Protein AF-A0AAU9JJH9-F1 (afdb_monomer_lite)

Structure (mmCIF, N/CA/C/O backbone):
data_AF-A0AAU9JJH9-F1
#
_entry.id   AF-A0AAU9JJH9-F1
#
loop_
_atom_site.group_PDB
_atom_site.id
_atom_site.type_symbol
_atom_site.label_atom_id
_atom_site.label_alt_id
_atom_site.label_comp_id
_atom_site.label_asym_id
_atom_site.label_entity_id
_atom_site.label_seq_id
_atom_site.pdbx_PDB_ins_code
_atom_site.Cartn_x
_atom_site.Cartn_y
_atom_site.Cartn_z
_atom_site.occupancy
_atom_site.B_iso_or_equiv
_atom_site.auth_seq_id
_atom_site.auth_comp_id
_atom_site.auth_asym_id
_atom_site.auth_atom_id
_atom_site.pdbx_PDB_model_num
ATOM 1 N N . MET A 1 1 ? -54.534 8.824 68.978 1.00 55.56 1 MET A N 1
ATOM 2 C CA . MET A 1 1 ? -54.502 7.430 68.484 1.00 55.56 1 MET A CA 1
ATOM 3 C C . MET A 1 1 ? -54.764 7.363 66.982 1.00 55.56 1 MET A C 1
ATOM 5 O O . MET A 1 1 ? -54.018 6.654 66.325 1.00 55.56 1 MET A O 1
ATOM 9 N N . GLU A 1 2 ? -55.685 8.163 66.425 1.00 61.06 2 GLU A N 1
ATOM 10 C CA . GLU A 1 2 ? -55.921 8.263 64.964 1.00 61.06 2 GLU A CA 1
ATOM 11 C C . GLU A 1 2 ? -54.650 8.476 64.125 1.00 61.06 2 GLU A C 1
ATOM 13 O O . GLU A 1 2 ? -54.421 7.733 63.183 1.00 61.06 2 GLU A O 1
ATOM 18 N N . ASP A 1 3 ? -53.758 9.399 64.503 1.00 77.31 3 ASP A N 1
ATOM 19 C CA . ASP A 1 3 ? -52.517 9.664 63.745 1.00 77.31 3 ASP A CA 1
ATOM 20 C C . ASP A 1 3 ? -51.566 8.449 63.652 1.00 77.31 3 ASP A C 1
ATOM 22 O O . ASP A 1 3 ? -50.785 8.323 62.711 1.00 77.31 3 ASP A O 1
ATOM 26 N N . ARG A 1 4 ? -51.632 7.517 64.613 1.00 77.38 4 ARG A N 1
ATOM 27 C CA . ARG A 1 4 ? -50.781 6.319 64.621 1.00 77.38 4 ARG A CA 1
ATOM 28 C C . ARG A 1 4 ? -51.343 5.225 63.717 1.00 77.38 4 ARG A C 1
ATOM 30 O O . ARG A 1 4 ? -50.577 4.632 62.965 1.00 77.38 4 ARG A O 1
ATOM 37 N N . GLN A 1 5 ? -52.655 4.998 63.764 1.00 80.31 5 GLN A N 1
ATOM 38 C CA . GLN A 1 5 ? -53.315 3.998 62.925 1.00 80.31 5 GLN A CA 1
ATOM 39 C C . GLN A 1 5 ? -53.197 4.365 61.442 1.00 80.31 5 GLN A C 1
ATOM 41 O O . GLN A 1 5 ? -52.764 3.543 60.643 1.00 80.31 5 GLN A O 1
ATOM 46 N N . THR A 1 6 ? -53.417 5.636 61.098 1.00 84.88 6 THR A N 1
ATOM 47 C CA . THR A 1 6 ? -53.267 6.133 59.721 1.00 84.88 6 THR A CA 1
ATOM 48 C C . THR A 1 6 ? -51.854 5.910 59.169 1.00 84.88 6 THR A C 1
ATOM 50 O O . THR A 1 6 ? -51.682 5.586 57.996 1.00 84.88 6 THR A O 1
ATOM 53 N N . LYS A 1 7 ? -50.817 6.035 60.012 1.00 84.44 7 LYS A N 1
ATOM 54 C CA . LYS A 1 7 ? -49.423 5.750 59.625 1.00 84.44 7 LYS A CA 1
ATOM 55 C C . LYS A 1 7 ? -49.175 4.258 59.398 1.00 84.44 7 LYS A C 1
ATOM 57 O O . LYS A 1 7 ? -48.450 3.911 58.471 1.00 84.44 7 LYS A O 1
ATOM 62 N N . ILE A 1 8 ? -49.767 3.387 60.214 1.00 84.19 8 ILE A N 1
ATOM 63 C CA . ILE A 1 8 ? -49.661 1.926 60.065 1.00 84.19 8 ILE A CA 1
ATOM 64 C C . ILE A 1 8 ? -50.375 1.460 58.792 1.00 84.19 8 ILE A C 1
ATOM 66 O O . ILE A 1 8 ? -49.821 0.653 58.044 1.00 84.19 8 ILE A O 1
ATOM 70 N N . ASP A 1 9 ? -51.551 2.012 58.503 1.00 85.88 9 ASP A N 1
ATOM 71 C CA . ASP A 1 9 ? -52.313 1.702 57.291 1.00 85.88 9 ASP A CA 1
ATOM 72 C C . ASP A 1 9 ? -51.558 2.160 56.035 1.00 85.88 9 ASP A C 1
ATOM 74 O O . ASP A 1 9 ? -51.439 1.405 55.070 1.00 85.88 9 ASP A O 1
ATOM 78 N N . TYR A 1 10 ? -50.962 3.357 56.074 1.00 89.25 10 TYR A N 1
ATOM 79 C CA . TYR A 1 10 ? -50.104 3.856 54.998 1.00 89.25 10 TYR A CA 1
ATOM 80 C C . TYR A 1 10 ? -48.880 2.957 54.772 1.00 89.25 10 TYR A C 1
ATOM 82 O O . TYR A 1 10 ? -48.603 2.563 53.641 1.00 89.25 10 TYR A O 1
ATOM 90 N N . ILE A 1 11 ? -48.167 2.579 55.839 1.00 87.25 11 ILE A N 1
ATOM 91 C CA . ILE A 1 11 ? -47.021 1.661 55.748 1.00 87.25 11 ILE A CA 1
ATOM 92 C C . ILE A 1 11 ? -47.458 0.317 55.156 1.00 87.25 11 ILE A C 1
ATOM 94 O O . ILE A 1 11 ? -46.787 -0.209 54.274 1.00 87.25 11 ILE A O 1
ATOM 98 N N . SER A 1 12 ? -48.607 -0.210 55.575 1.00 87.00 12 SER A N 1
ATOM 99 C CA . SER A 1 12 ? -49.143 -1.477 55.069 1.00 87.00 12 SER A CA 1
ATOM 100 C C . SER A 1 12 ? -49.508 -1.401 53.583 1.00 87.00 12 SER A C 1
ATOM 102 O O . SER A 1 12 ? -49.211 -2.331 52.836 1.00 87.00 12 SER A O 1
ATOM 104 N N . GLN A 1 13 ? -50.079 -0.281 53.123 1.00 90.44 13 GLN A N 1
ATOM 105 C CA . GLN A 1 13 ? -50.343 -0.040 51.699 1.00 90.44 13 GLN A CA 1
ATOM 106 C C . GLN A 1 13 ? -49.057 0.054 50.875 1.00 90.44 13 GLN A C 1
ATOM 108 O O . GLN A 1 13 ? -48.990 -0.500 49.779 1.00 90.44 13 GLN A O 1
ATOM 113 N N . VAL A 1 14 ? -48.030 0.728 51.396 1.00 89.38 14 VAL A N 1
ATOM 114 C CA . VAL A 1 14 ? -46.729 0.839 50.723 1.00 89.38 14 VAL A CA 1
ATOM 115 C C . VAL A 1 14 ? -46.032 -0.519 50.647 1.00 89.38 14 VAL A C 1
ATOM 117 O O . VAL A 1 14 ? -45.476 -0.853 49.611 1.00 89.38 14 VAL A O 1
ATOM 120 N N . ILE A 1 15 ? -46.089 -1.330 51.704 1.00 88.69 15 ILE A N 1
ATOM 121 C CA . ILE A 1 15 ? -45.533 -2.693 51.718 1.00 88.69 15 ILE A CA 1
ATOM 122 C C . ILE A 1 15 ? -46.275 -3.593 50.719 1.00 88.69 15 ILE A C 1
ATOM 124 O O . ILE A 1 15 ? -45.645 -4.360 49.990 1.00 88.69 15 ILE A O 1
ATOM 128 N N . ALA A 1 16 ? -47.601 -3.465 50.638 1.00 87.75 16 ALA A N 1
ATOM 129 C CA . ALA A 1 16 ? -48.412 -4.210 49.682 1.00 87.75 16 ALA A CA 1
ATOM 130 C C . ALA A 1 16 ? -48.122 -3.811 48.225 1.00 87.75 16 ALA A C 1
ATOM 132 O O . ALA A 1 16 ? -48.107 -4.674 47.354 1.00 87.75 16 ALA A O 1
ATOM 133 N N . SER A 1 17 ? -47.848 -2.531 47.945 1.00 89.94 17 SER A N 1
ATOM 134 C CA . SER A 1 17 ? -47.529 -2.069 46.584 1.00 89.94 17 SER A CA 1
ATOM 135 C C . SER A 1 17 ? -46.152 -2.521 46.086 1.00 89.94 17 SER A C 1
ATOM 137 O O . SER A 1 17 ? -45.896 -2.503 44.883 1.00 89.94 17 SER A O 1
ATOM 139 N N . ILE A 1 18 ? -45.279 -2.960 46.996 1.00 86.44 18 ILE A N 1
ATOM 140 C CA . ILE A 1 18 ? -43.984 -3.577 46.692 1.00 86.44 18 ILE A CA 1
ATOM 141 C C . ILE A 1 18 ? -44.013 -5.101 46.891 1.00 86.44 18 ILE A C 1
ATOM 143 O O . ILE A 1 18 ? -42.978 -5.691 47.205 1.00 86.44 18 ILE A O 1
ATOM 147 N N . ASP A 1 19 ? -45.170 -5.746 46.727 1.00 88.44 19 ASP A N 1
ATOM 148 C CA . ASP A 1 19 ? -45.342 -7.209 46.776 1.00 88.44 19 ASP A CA 1
ATOM 149 C C . ASP A 1 19 ? -44.673 -7.885 47.992 1.00 88.44 19 ASP A C 1
ATOM 151 O O . ASP A 1 19 ? -44.185 -9.014 47.911 1.00 88.44 19 ASP A O 1
ATOM 155 N N . CYS A 1 20 ? -44.592 -7.184 49.127 1.00 88.31 20 CYS A N 1
ATOM 156 C CA . CYS A 1 20 ? -43.993 -7.714 50.347 1.00 88.31 20 CYS A CA 1
ATOM 157 C C . CYS A 1 20 ? -45.060 -8.353 51.251 1.00 88.31 20 CYS A C 1
ATOM 159 O O . CYS A 1 20 ? -46.240 -7.996 51.178 1.00 88.31 20 CYS A O 1
ATOM 161 N N . PRO A 1 21 ? -44.667 -9.292 52.135 1.00 89.88 21 PRO A N 1
ATOM 162 C CA . PRO A 1 21 ? -45.582 -9.879 53.106 1.00 89.88 21 PRO A CA 1
ATOM 163 C C . PRO A 1 21 ? -46.217 -8.786 53.977 1.00 89.88 21 PRO A C 1
ATOM 165 O O . PRO A 1 21 ? -45.521 -7.840 54.343 1.00 89.88 21 PRO A O 1
ATOM 168 N N . PRO A 1 22 ? -47.498 -8.907 54.362 1.00 88.81 22 PRO A N 1
ATOM 169 C CA . PRO A 1 22 ? -48.130 -7.924 55.231 1.00 88.81 22 PRO A CA 1
ATOM 170 C C . PRO A 1 22 ? -47.443 -7.891 56.598 1.00 88.81 22 PRO A C 1
ATOM 172 O O . PRO A 1 22 ? -47.071 -8.935 57.141 1.00 88.81 22 PRO A O 1
ATOM 175 N N . ILE A 1 23 ? -47.306 -6.688 57.157 1.00 89.94 23 ILE A N 1
ATOM 176 C CA . ILE A 1 23 ? -46.768 -6.479 58.502 1.00 89.94 23 ILE A CA 1
ATOM 177 C C . ILE A 1 23 ? -47.710 -7.089 59.554 1.00 89.94 23 ILE A C 1
ATOM 179 O O . ILE A 1 23 ? -48.930 -7.072 59.383 1.00 89.94 23 ILE A O 1
ATOM 183 N N . GLY A 1 24 ? -47.157 -7.657 60.629 1.00 86.19 24 GLY A N 1
ATOM 184 C CA . GLY A 1 24 ? -47.966 -8.175 61.735 1.00 86.19 24 GLY A CA 1
ATOM 185 C C . GLY A 1 24 ? -48.664 -7.046 62.499 1.00 86.19 24 GLY A C 1
ATOM 186 O O . GLY A 1 24 ? -48.271 -5.880 62.407 1.00 86.19 24 GLY A O 1
ATOM 187 N N . ASN A 1 25 ? -49.698 -7.375 63.278 1.00 85.94 25 ASN A N 1
ATOM 188 C CA . ASN A 1 25 ? -50.405 -6.368 64.068 1.00 85.94 25 ASN A CA 1
ATOM 189 C C . ASN A 1 25 ? -49.487 -5.806 65.172 1.00 85.94 25 ASN A C 1
ATOM 191 O O . ASN A 1 25 ? -49.235 -6.456 66.185 1.00 85.94 25 ASN A O 1
ATOM 195 N N . LEU A 1 26 ? -49.022 -4.569 64.978 1.00 79.00 26 LEU A N 1
ATOM 196 C CA . LEU A 1 26 ? -48.087 -3.877 65.870 1.00 79.00 26 LEU A CA 1
ATOM 197 C C . LEU A 1 26 ? -48.696 -3.478 67.225 1.00 79.00 26 LEU A C 1
ATOM 199 O O . LEU A 1 26 ? -47.956 -3.117 68.141 1.00 79.00 26 LEU A O 1
ATOM 203 N N . GLU A 1 27 ? -50.023 -3.523 67.364 1.00 81.44 27 GLU A N 1
ATOM 204 C CA . GLU A 1 27 ? -50.718 -3.283 68.634 1.00 81.44 27 GLU A CA 1
ATOM 205 C C . GLU A 1 27 ? -50.825 -4.558 69.484 1.00 81.44 27 GLU A C 1
ATOM 207 O O . GLU A 1 27 ? -50.922 -4.477 70.708 1.00 81.44 27 GLU A O 1
ATOM 212 N N . ASN A 1 28 ? -50.746 -5.737 68.854 1.00 81.94 28 ASN A N 1
ATOM 213 C CA . ASN A 1 28 ? -50.785 -7.034 69.522 1.00 81.94 28 ASN A CA 1
ATOM 214 C C . ASN A 1 28 ? -49.420 -7.735 69.436 1.00 81.94 28 ASN A C 1
ATOM 216 O O . ASN A 1 28 ? -49.128 -8.455 68.483 1.00 81.94 28 ASN A O 1
ATOM 220 N N . LEU A 1 29 ? -48.613 -7.585 70.488 1.00 80.12 29 LEU A N 1
ATOM 221 C CA . LEU A 1 29 ? -47.249 -8.122 70.616 1.00 80.12 29 LEU A CA 1
ATOM 222 C C . LEU A 1 29 ? -47.167 -9.653 70.795 1.00 80.12 29 LEU A C 1
ATOM 224 O O . LEU A 1 29 ? -46.191 -10.154 71.351 1.00 80.12 29 LEU A O 1
ATOM 228 N N . SER A 1 30 ? -48.162 -10.409 70.333 1.00 90.94 30 SER A N 1
ATOM 229 C CA . SER A 1 30 ? -48.056 -11.866 70.229 1.00 90.94 30 SER A CA 1
ATOM 230 C C . SER A 1 30 ? -46.829 -12.271 69.405 1.00 90.94 30 SER A C 1
ATOM 232 O O . SER A 1 30 ? -46.460 -11.577 68.452 1.00 90.94 30 SER A O 1
ATOM 234 N N . GLN A 1 31 ? -46.241 -13.417 69.741 1.00 88.50 31 GLN A N 1
ATOM 235 C CA . GLN A 1 31 ? -45.070 -13.957 69.050 1.00 88.50 31 GLN A CA 1
ATOM 236 C C . GLN A 1 31 ? -45.293 -14.081 67.529 1.00 88.50 31 GLN A C 1
ATOM 238 O O . GLN A 1 31 ? -44.418 -13.718 66.751 1.00 88.50 31 GLN A O 1
ATOM 243 N N . GLU A 1 32 ? -46.494 -14.477 67.101 1.00 90.12 32 GLU A N 1
ATOM 244 C CA . GLU A 1 32 ? -46.874 -14.595 65.686 1.00 90.12 32 GLU A CA 1
ATOM 245 C C . GLU A 1 32 ? -46.798 -13.250 64.934 1.00 90.12 32 GLU A C 1
ATOM 247 O O . GLU A 1 32 ? -46.165 -13.154 63.882 1.00 90.12 32 GLU A O 1
ATOM 252 N N . ASN A 1 33 ? -47.352 -12.171 65.503 1.00 86.88 33 ASN A N 1
ATOM 253 C CA . ASN A 1 33 ? -47.272 -10.829 64.903 1.00 86.88 33 ASN A CA 1
ATOM 254 C C . ASN A 1 33 ? -45.835 -10.287 64.856 1.00 86.88 33 ASN A C 1
ATOM 256 O O . ASN A 1 33 ? -45.476 -9.555 63.927 1.00 86.88 33 ASN A O 1
ATOM 260 N N . GLN A 1 34 ? -45.005 -10.633 65.845 1.00 85.25 34 GLN A N 1
ATOM 261 C CA . GLN A 1 34 ? -43.587 -10.271 65.850 1.00 85.25 34 GLN A CA 1
ATOM 262 C C . GLN A 1 34 ? -42.832 -11.009 64.738 1.00 85.25 34 GLN A C 1
ATOM 264 O O . GLN A 1 34 ? -42.122 -10.370 63.963 1.00 85.25 34 GLN A O 1
ATOM 269 N N . GLU A 1 35 ? -43.037 -12.319 64.597 1.00 90.12 35 GLU A N 1
ATOM 270 C CA . GLU A 1 35 ? -42.436 -13.135 63.535 1.00 90.12 35 GLU A CA 1
ATOM 271 C C . GLU A 1 35 ? -42.861 -12.660 62.138 1.00 90.12 35 GLU A C 1
ATOM 273 O O . GLU A 1 35 ? -42.023 -12.521 61.245 1.00 90.12 35 GLU A O 1
ATOM 278 N N . GLN A 1 36 ? -44.140 -12.324 61.953 1.00 89.88 36 GLN A N 1
ATOM 279 C CA . GLN A 1 36 ? -44.659 -11.800 60.691 1.00 89.88 36 GLN A CA 1
ATOM 280 C C . GLN A 1 36 ? -44.059 -10.429 60.338 1.00 89.88 36 GLN A C 1
ATOM 282 O O . GLN A 1 36 ? -43.656 -10.197 59.195 1.00 89.88 36 GLN A O 1
ATOM 287 N N . THR A 1 37 ? -43.926 -9.542 61.326 1.00 87.50 37 THR A N 1
ATOM 288 C CA . THR A 1 37 ? -43.265 -8.238 61.158 1.00 87.50 37 THR A CA 1
ATOM 289 C C . THR A 1 37 ? -41.787 -8.403 60.806 1.00 87.50 37 THR A C 1
ATOM 291 O O . THR A 1 37 ? -41.305 -7.765 59.872 1.00 87.50 37 THR A O 1
ATOM 294 N N . ILE A 1 38 ? -41.071 -9.297 61.494 1.00 88.81 38 ILE A N 1
ATOM 295 C CA . ILE A 1 38 ? -39.664 -9.601 61.204 1.00 88.81 38 ILE A CA 1
ATOM 296 C C . ILE A 1 38 ? -39.520 -10.154 59.782 1.00 88.81 38 ILE A C 1
ATOM 298 O O . ILE A 1 38 ? -38.660 -9.694 59.034 1.00 88.81 38 ILE A O 1
ATOM 302 N N . LYS A 1 39 ? -40.387 -11.085 59.370 1.00 92.12 39 LYS A N 1
ATOM 303 C CA . LYS A 1 39 ? -40.380 -11.656 58.016 1.00 92.12 39 LYS A CA 1
ATOM 304 C C . LYS A 1 39 ? -40.615 -10.593 56.941 1.00 92.12 39 LYS A C 1
ATOM 306 O O . LYS A 1 39 ? -39.897 -10.571 55.945 1.00 92.12 39 LYS A O 1
ATOM 311 N N . CYS A 1 40 ? -41.575 -9.694 57.158 1.00 90.88 40 CYS A N 1
ATOM 312 C CA . CYS A 1 40 ? -41.814 -8.553 56.276 1.00 90.88 40 CYS A CA 1
ATOM 313 C C . CYS A 1 40 ? -40.566 -7.661 56.156 1.00 90.88 40 CYS A C 1
ATOM 315 O O . CYS A 1 40 ? -40.161 -7.321 55.046 1.00 90.88 40 CYS A O 1
ATOM 317 N N . LEU A 1 41 ? -39.934 -7.304 57.279 1.00 88.62 41 LEU A N 1
ATOM 318 C CA . LEU A 1 41 ? -38.736 -6.459 57.286 1.00 88.62 41 LEU A CA 1
ATOM 319 C C . LEU A 1 41 ? -37.551 -7.130 56.578 1.00 88.62 41 LEU A C 1
ATOM 321 O O . LEU A 1 41 ? -36.845 -6.473 55.815 1.00 88.62 41 LEU A O 1
ATOM 325 N N . LEU A 1 42 ? -37.352 -8.433 56.788 1.00 91.81 42 LEU A N 1
ATOM 326 C CA . LEU A 1 42 ? -36.298 -9.199 56.120 1.00 91.81 42 LEU A CA 1
ATOM 327 C C . LEU A 1 42 ? -36.496 -9.256 54.601 1.00 91.81 42 LEU A C 1
ATOM 329 O O . LEU A 1 42 ? -35.515 -9.123 53.865 1.00 91.81 42 LEU A O 1
ATOM 333 N N . GLU A 1 43 ? -37.734 -9.398 54.119 1.00 91.69 43 GLU A N 1
ATOM 334 C CA . GLU A 1 43 ? -38.017 -9.388 52.678 1.00 91.69 43 GLU A CA 1
ATOM 335 C C . GLU A 1 43 ? -37.746 -8.007 52.065 1.00 91.69 43 GLU A C 1
ATOM 337 O O . GLU A 1 43 ? -37.090 -7.914 51.027 1.00 91.69 43 GLU A O 1
ATOM 342 N N . ILE A 1 44 ? -38.156 -6.926 52.741 1.00 88.94 44 ILE A N 1
ATOM 343 C CA . ILE A 1 44 ? -37.887 -5.547 52.302 1.00 88.94 44 ILE A CA 1
ATOM 344 C C . ILE A 1 44 ? -36.377 -5.293 52.211 1.00 88.94 44 ILE A C 1
ATOM 346 O O . ILE A 1 44 ? -35.899 -4.778 51.199 1.00 88.94 44 ILE A O 1
ATOM 350 N N . ILE A 1 45 ? -35.613 -5.686 53.236 1.00 90.19 45 ILE A N 1
ATOM 351 C CA . ILE A 1 45 ? -34.150 -5.538 53.250 1.00 90.19 45 ILE A CA 1
ATOM 352 C C . ILE A 1 45 ? -33.519 -6.343 52.108 1.00 90.19 45 ILE A C 1
ATOM 354 O O . ILE A 1 45 ? -32.703 -5.809 51.355 1.00 90.19 45 ILE A O 1
ATOM 358 N N . SER A 1 46 ? -33.927 -7.601 51.933 1.00 92.38 46 SER A N 1
ATOM 359 C CA . SER A 1 46 ? -33.398 -8.483 50.885 1.00 92.38 46 SER A CA 1
ATOM 360 C C . SER A 1 46 ? -33.729 -7.965 49.484 1.00 92.38 46 SER A C 1
ATOM 362 O O . SER A 1 46 ? -32.904 -8.032 48.571 1.00 92.38 46 SER A O 1
ATOM 364 N N . ARG A 1 47 ? -34.931 -7.415 49.287 1.00 89.19 47 ARG A N 1
ATOM 365 C CA . ARG A 1 47 ? -35.334 -6.757 48.039 1.00 89.19 47 ARG A CA 1
ATOM 366 C C . ARG A 1 47 ? -34.492 -5.510 47.777 1.00 89.19 47 ARG A C 1
ATOM 368 O O . ARG A 1 47 ? -33.952 -5.381 46.683 1.00 89.19 47 ARG A O 1
ATOM 375 N N . PHE A 1 48 ? -34.321 -4.639 48.772 1.00 89.12 48 PHE A N 1
ATOM 376 C CA . PHE A 1 48 ? -33.513 -3.425 48.635 1.00 89.12 48 PHE A CA 1
ATOM 377 C C . PHE A 1 48 ? -32.052 -3.739 48.293 1.00 89.12 48 PHE A C 1
ATOM 379 O O . PHE A 1 48 ? -31.468 -3.091 47.427 1.00 89.12 48 PHE A O 1
ATOM 386 N N . GLN A 1 49 ? -31.473 -4.765 48.921 1.00 91.56 49 GLN A N 1
ATOM 387 C CA . GLN A 1 49 ? -30.126 -5.236 48.602 1.00 91.56 49 GLN A CA 1
ATOM 388 C C . GLN A 1 49 ? -30.035 -5.753 47.161 1.00 91.56 49 GLN A C 1
ATOM 390 O O . GLN A 1 49 ? -29.149 -5.327 46.426 1.00 91.56 49 GLN A O 1
ATOM 395 N N . ARG A 1 50 ? -30.972 -6.605 46.718 1.00 92.94 50 ARG A N 1
ATOM 396 C CA . ARG A 1 50 ? -31.027 -7.075 45.319 1.00 92.94 50 ARG A CA 1
ATOM 397 C C . ARG A 1 50 ? -31.129 -5.916 44.327 1.00 92.94 50 ARG A C 1
ATOM 399 O O . ARG A 1 50 ? -30.430 -5.912 43.321 1.00 92.94 50 ARG A O 1
ATOM 406 N N . GLU A 1 51 ? -31.963 -4.923 44.620 1.00 91.81 51 GLU A N 1
ATOM 407 C CA . GLU A 1 51 ? -32.143 -3.746 43.766 1.00 91.81 51 GLU A CA 1
ATOM 408 C C . GLU A 1 51 ? -30.892 -2.853 43.731 1.00 91.81 51 GLU A C 1
ATOM 410 O O . GLU A 1 51 ? -30.529 -2.346 42.672 1.00 91.81 51 GLU A O 1
ATOM 415 N N . GLN A 1 52 ? -30.204 -2.681 44.865 1.00 92.50 52 GLN A N 1
ATOM 416 C CA . GLN A 1 52 ? -28.898 -2.012 44.937 1.00 92.50 52 GLN A CA 1
ATOM 417 C C . GLN A 1 52 ? -27.861 -2.713 44.051 1.00 92.50 52 GLN A C 1
ATOM 419 O O . GLN A 1 52 ? -27.243 -2.056 43.214 1.00 92.50 52 GLN A O 1
ATOM 424 N N . TYR A 1 53 ? -27.727 -4.039 44.168 1.00 94.94 53 TYR A N 1
ATOM 425 C CA . TYR A 1 53 ? -26.809 -4.815 43.331 1.00 94.94 53 TYR A CA 1
ATOM 426 C C . TYR A 1 53 ? -27.163 -4.716 41.842 1.00 94.94 53 TYR A C 1
ATOM 428 O O . TYR A 1 53 ? -26.287 -4.434 41.029 1.00 94.94 53 TYR A O 1
ATOM 436 N N . ALA A 1 54 ? -28.443 -4.855 41.481 1.00 93.44 54 ALA A N 1
ATOM 437 C CA . ALA A 1 54 ? -28.891 -4.736 40.094 1.00 93.44 54 ALA A CA 1
ATOM 438 C C . ALA A 1 54 ? -28.631 -3.332 39.512 1.00 93.44 54 ALA A C 1
ATOM 440 O O . ALA A 1 54 ? -28.209 -3.199 38.360 1.00 93.44 54 ALA A O 1
ATOM 441 N N . ARG A 1 55 ? -28.836 -2.270 40.307 1.00 94.06 55 ARG A N 1
ATOM 442 C CA . ARG A 1 55 ? -28.501 -0.891 39.914 1.00 94.06 55 ARG A CA 1
ATOM 443 C C . ARG A 1 55 ? -27.007 -0.715 39.687 1.00 94.06 55 ARG A C 1
ATOM 445 O O . ARG A 1 55 ? -26.619 -0.104 38.691 1.00 94.06 55 ARG A O 1
ATOM 452 N N . GLN A 1 56 ? -26.178 -1.242 40.582 1.00 94.12 56 GLN A N 1
ATOM 453 C CA . GLN A 1 56 ? -24.729 -1.164 40.445 1.00 94.12 56 GLN A CA 1
ATOM 454 C C . GLN A 1 56 ? -24.249 -1.917 39.198 1.00 94.12 56 GLN A C 1
ATOM 456 O O . GLN A 1 56 ? -23.496 -1.360 38.406 1.00 94.12 56 GLN A O 1
ATOM 461 N N . GLU A 1 57 ? -24.757 -3.127 38.961 1.00 96.06 57 GLU A N 1
ATOM 462 C CA . GLU A 1 57 ? -24.443 -3.914 37.765 1.00 96.06 57 GLU A CA 1
ATOM 463 C C . GLU A 1 57 ? -24.854 -3.187 36.476 1.00 96.06 57 GLU A C 1
ATOM 465 O O . GLU A 1 57 ? -24.069 -3.093 35.534 1.00 96.06 57 GLU A O 1
ATOM 470 N N . THR A 1 58 ? -26.060 -2.616 36.446 1.00 94.75 58 THR A N 1
ATOM 471 C CA . THR A 1 58 ? -26.550 -1.839 35.295 1.00 94.75 58 THR A CA 1
ATOM 472 C C . THR A 1 58 ? -25.690 -0.600 35.050 1.00 94.75 58 THR A C 1
ATOM 474 O O . THR A 1 58 ? -25.393 -0.270 33.905 1.00 94.75 58 THR A O 1
ATOM 477 N N . THR A 1 59 ? -25.257 0.075 36.118 1.00 94.88 59 THR A N 1
ATOM 478 C CA . THR A 1 59 ? -24.395 1.262 36.029 1.00 94.88 59 THR A CA 1
ATOM 479 C C . THR A 1 59 ? -23.022 0.909 35.468 1.00 94.88 59 THR A C 1
ATOM 481 O O . THR A 1 59 ? -22.522 1.621 34.600 1.00 94.88 59 THR A O 1
ATOM 484 N N . ASN A 1 60 ? -22.444 -0.211 35.906 1.00 94.38 60 ASN A N 1
ATOM 485 C CA . ASN A 1 60 ? -21.174 -0.706 35.380 1.00 94.38 60 ASN A CA 1
ATOM 486 C C . ASN A 1 60 ? -21.296 -1.053 33.889 1.00 94.38 60 ASN A C 1
ATOM 488 O O . ASN A 1 60 ? -20.539 -0.525 33.086 1.00 94.38 60 ASN A O 1
ATOM 492 N N . LYS A 1 61 ? -22.324 -1.818 33.492 1.00 97.19 61 LYS A N 1
ATOM 493 C CA . LYS A 1 61 ? -22.571 -2.146 32.074 1.00 97.19 61 LYS A CA 1
ATOM 494 C C . LYS A 1 61 ? -22.765 -0.905 31.206 1.00 97.19 61 LYS A C 1
ATOM 496 O O . LYS A 1 61 ? -22.275 -0.858 30.080 1.00 97.19 61 LYS A O 1
ATOM 501 N N . LEU A 1 62 ? -23.479 0.103 31.714 1.00 94.88 62 LEU A N 1
ATOM 502 C CA . LEU A 1 62 ? -23.660 1.375 31.016 1.00 94.88 62 LEU A CA 1
ATOM 503 C C . LEU A 1 62 ? -22.315 2.079 30.800 1.00 94.88 62 LEU A C 1
ATOM 505 O O . LEU A 1 62 ? -22.065 2.588 29.710 1.00 94.88 62 LEU A O 1
ATOM 509 N N . PHE A 1 63 ? -21.464 2.108 31.826 1.00 95.06 63 PHE A N 1
ATOM 510 C CA . PHE A 1 63 ? -20.134 2.704 31.746 1.00 95.06 63 PHE A CA 1
ATOM 511 C C . PHE A 1 63 ? -19.236 1.966 30.745 1.00 95.06 63 PHE A C 1
ATOM 513 O O . PHE A 1 63 ? -18.619 2.615 29.901 1.00 95.06 63 PHE A O 1
ATOM 520 N N . ASP A 1 64 ? -19.228 0.633 30.779 1.00 95.12 64 ASP A N 1
ATOM 521 C CA . ASP A 1 64 ? -18.456 -0.200 29.852 1.00 95.12 64 ASP A CA 1
ATOM 522 C C . ASP A 1 64 ? -18.904 0.040 28.405 1.00 95.12 64 ASP A C 1
ATOM 524 O O . ASP A 1 64 ? -18.096 0.411 27.556 1.00 95.12 64 ASP A O 1
ATOM 528 N N . THR A 1 65 ? -20.217 -0.004 28.153 1.00 95.31 65 THR A N 1
ATOM 529 C CA . THR A 1 65 ? -20.792 0.268 26.823 1.00 95.31 65 THR A CA 1
ATOM 530 C C . THR A 1 65 ? -20.463 1.688 26.340 1.00 95.31 65 THR A C 1
ATOM 532 O O . THR A 1 65 ? -20.201 1.912 25.159 1.00 95.31 65 THR A O 1
ATOM 535 N N . GLN A 1 66 ? -20.464 2.685 27.233 1.00 95.12 66 GLN A N 1
ATOM 536 C CA . GLN A 1 66 ? -20.076 4.056 26.882 1.00 95.12 66 GLN A CA 1
ATOM 537 C C . GLN A 1 66 ? -18.593 4.175 26.519 1.00 95.12 66 GLN A C 1
ATOM 539 O O . GLN A 1 66 ? -18.245 5.010 25.681 1.00 95.12 66 GLN A O 1
ATOM 544 N N . ASN A 1 67 ? -17.722 3.387 27.148 1.00 94.06 67 ASN A N 1
ATOM 545 C CA . ASN A 1 67 ? -16.305 3.360 26.808 1.00 94.06 67 ASN A CA 1
ATOM 546 C C . ASN A 1 67 ? -16.078 2.660 25.469 1.00 94.06 67 ASN A C 1
ATOM 548 O O . ASN A 1 67 ? -15.423 3.244 24.610 1.00 94.06 67 ASN A O 1
ATOM 552 N N . GLU A 1 68 ? -16.707 1.505 25.244 1.00 96.62 68 GLU A N 1
ATOM 553 C CA . GLU A 1 68 ? -16.675 0.803 23.955 1.00 96.62 68 GLU A CA 1
ATOM 554 C C . GLU A 1 68 ? -17.162 1.704 22.813 1.00 96.62 68 GLU A C 1
ATOM 556 O O . GLU A 1 68 ? -16.515 1.807 21.773 1.00 96.62 68 GLU A O 1
ATOM 561 N N . LEU A 1 69 ? -18.258 2.44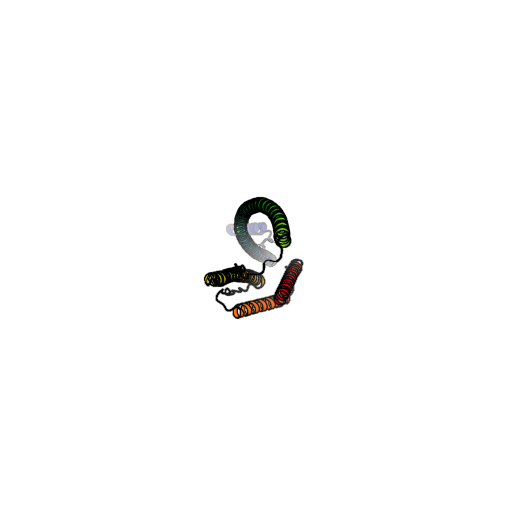6 23.020 1.00 96.50 69 LEU A N 1
ATOM 562 C CA . LEU A 1 69 ? -18.771 3.399 22.032 1.00 96.50 69 LEU A CA 1
ATOM 563 C C . LEU A 1 69 ? -17.756 4.512 21.722 1.00 96.50 69 LEU A C 1
ATOM 565 O O . LEU A 1 69 ? -17.585 4.898 20.565 1.00 96.50 69 LEU A O 1
ATOM 569 N N . LYS A 1 70 ? -17.072 5.041 22.744 1.00 95.88 70 LYS A N 1
ATOM 570 C CA . LYS A 1 70 ? -16.030 6.064 22.554 1.00 95.88 70 LYS A CA 1
ATOM 571 C C . LYS A 1 70 ? -14.825 5.510 21.805 1.00 95.88 70 LYS A C 1
ATOM 573 O O . LYS A 1 70 ? -14.272 6.214 20.965 1.00 95.88 70 LYS A O 1
ATOM 578 N N . GLU A 1 71 ? -14.404 4.289 22.111 1.00 95.88 71 GLU A N 1
ATOM 579 C CA . GLU A 1 71 ? -13.295 3.628 21.422 1.00 95.88 71 GLU A CA 1
ATOM 580 C C . GLU A 1 71 ? -13.642 3.345 19.962 1.00 95.88 71 GLU A C 1
ATOM 582 O O . GLU A 1 71 ? -12.884 3.732 19.073 1.00 95.88 71 GLU A O 1
ATOM 587 N N . ALA A 1 72 ? -14.830 2.799 19.700 1.00 95.81 72 ALA A N 1
ATOM 588 C CA . ALA A 1 72 ? -15.327 2.577 18.348 1.00 95.81 72 ALA A CA 1
ATOM 589 C C . ALA A 1 72 ? -15.416 3.886 17.546 1.00 95.81 72 ALA A C 1
ATOM 591 O O . ALA A 1 72 ? -14.998 3.928 16.392 1.00 95.81 72 ALA A O 1
ATOM 592 N N . SER A 1 73 ? -15.895 4.976 18.158 1.00 96.56 73 SER A N 1
ATOM 593 C CA . SER A 1 73 ? -15.934 6.293 17.508 1.00 96.56 73 SER A CA 1
ATOM 594 C C . SER A 1 73 ? -14.537 6.793 17.137 1.00 96.56 73 SER A C 1
ATOM 596 O O . SER A 1 73 ? -14.347 7.295 16.034 1.00 96.56 73 SER A O 1
ATOM 598 N N . ARG A 1 74 ? -13.548 6.628 18.025 1.00 96.19 74 ARG A N 1
ATOM 599 C CA . ARG A 1 74 ? -12.157 7.016 17.741 1.00 96.19 74 ARG A CA 1
ATOM 600 C C . ARG A 1 74 ? -11.552 6.192 16.610 1.00 96.19 74 ARG A C 1
ATOM 602 O O . ARG A 1 74 ? -10.813 6.741 15.798 1.00 96.19 74 ARG A O 1
ATOM 609 N N . GLU A 1 75 ? -11.856 4.897 16.545 1.00 96.81 75 GLU A N 1
ATOM 610 C CA . GLU A 1 75 ? -11.370 4.056 15.449 1.00 96.81 75 GLU A CA 1
ATOM 611 C C . GLU A 1 75 ? -12.034 4.427 14.118 1.00 96.81 75 GLU A C 1
ATOM 613 O O . GLU A 1 75 ? -11.361 4.461 13.092 1.00 96.81 75 GLU A O 1
ATOM 618 N N . ILE A 1 76 ? -13.321 4.795 14.124 1.00 97.75 76 ILE A N 1
ATOM 619 C CA . ILE A 1 76 ? -14.003 5.324 12.932 1.00 97.75 76 ILE A CA 1
ATOM 620 C C . ILE A 1 76 ? -13.314 6.595 12.425 1.00 97.75 76 ILE A C 1
ATOM 622 O O . ILE A 1 76 ? -13.054 6.696 11.223 1.00 97.75 76 ILE A O 1
ATOM 626 N N . ASP A 1 77 ? -12.988 7.537 13.311 1.00 97.12 77 ASP A N 1
ATOM 627 C CA . ASP A 1 77 ? -12.294 8.772 12.928 1.00 97.12 77 ASP A CA 1
ATOM 628 C C . ASP A 1 77 ? -10.918 8.453 12.318 1.00 97.12 77 ASP A C 1
ATOM 630 O O . ASP A 1 77 ? -10.601 8.893 11.213 1.00 97.12 77 ASP A O 1
ATOM 634 N N . ARG A 1 78 ? -10.146 7.570 12.964 1.00 97.38 78 ARG A N 1
ATOM 635 C CA . ARG A 1 78 ? -8.828 7.123 12.486 1.00 97.38 78 ARG A CA 1
ATOM 636 C C . ARG A 1 78 ? -8.888 6.453 11.112 1.00 97.38 78 ARG A C 1
ATOM 638 O O . ARG A 1 78 ? -8.043 6.714 10.250 1.00 97.38 78 ARG A O 1
ATOM 645 N N . LEU A 1 79 ? -9.868 5.577 10.897 1.00 96.88 79 LEU A N 1
ATOM 646 C CA . LEU A 1 79 ? -10.080 4.911 9.612 1.00 96.88 79 LEU A CA 1
ATOM 647 C C . LEU A 1 79 ? -10.529 5.899 8.532 1.00 96.88 79 LEU A C 1
ATOM 649 O O . LEU A 1 79 ? -10.133 5.755 7.376 1.00 96.88 79 LEU A O 1
ATOM 653 N N . THR A 1 80 ? -11.314 6.911 8.899 1.00 97.94 80 THR A N 1
ATOM 654 C CA . THR A 1 80 ? -11.764 7.963 7.979 1.00 97.94 80 THR A CA 1
ATOM 655 C C . THR A 1 80 ? -10.593 8.824 7.512 1.00 97.94 80 THR A C 1
ATOM 657 O O . THR A 1 80 ? -10.446 9.035 6.306 1.00 97.94 80 THR A O 1
ATOM 660 N N . ASP A 1 81 ? -9.719 9.236 8.430 1.00 96.75 81 ASP A N 1
ATOM 661 C CA . ASP A 1 81 ? -8.500 9.982 8.103 1.00 96.75 81 ASP A CA 1
ATOM 662 C C . ASP A 1 81 ? -7.570 9.154 7.205 1.00 96.75 81 ASP A C 1
ATOM 664 O O . ASP A 1 81 ? -7.137 9.609 6.146 1.00 96.75 81 ASP A O 1
ATOM 668 N N . THR A 1 82 ? -7.348 7.884 7.563 1.00 96.50 82 THR A N 1
ATOM 669 C CA . THR A 1 82 ? -6.515 6.965 6.768 1.00 96.50 82 THR A CA 1
ATOM 670 C C . THR A 1 82 ? -7.073 6.781 5.357 1.00 96.50 82 THR A C 1
ATOM 672 O O . THR A 1 82 ? -6.329 6.781 4.376 1.00 96.50 82 THR A O 1
ATOM 675 N N . LYS A 1 83 ? -8.397 6.637 5.230 1.00 97.25 83 LYS A N 1
ATOM 676 C CA . LYS A 1 83 ? -9.062 6.528 3.931 1.00 97.25 83 LYS A CA 1
ATOM 677 C C . LYS A 1 83 ? -8.825 7.782 3.087 1.00 97.25 83 LYS A C 1
ATOM 679 O O . LYS A 1 83 ? -8.490 7.654 1.911 1.00 97.25 83 LYS A O 1
ATOM 684 N N . TYR A 1 84 ? -8.979 8.967 3.673 1.00 98.00 84 TYR A N 1
ATOM 685 C CA . TYR A 1 84 ? -8.762 10.231 2.973 1.00 98.00 84 TYR A CA 1
ATOM 686 C C . TYR A 1 84 ? -7.314 10.377 2.480 1.00 98.00 84 TYR A C 1
ATOM 688 O O . TYR A 1 84 ? -7.077 10.774 1.335 1.00 98.00 84 TYR A O 1
ATOM 696 N N . ASP A 1 85 ? -6.336 10.002 3.304 1.00 97.25 85 ASP A N 1
ATOM 697 C CA . ASP A 1 85 ? -4.923 10.027 2.924 1.00 97.25 85 ASP A CA 1
ATOM 698 C C . ASP A 1 85 ? -4.625 9.078 1.754 1.00 97.25 85 ASP A C 1
ATOM 700 O O . ASP A 1 85 ? -3.976 9.477 0.780 1.00 97.25 85 ASP A O 1
ATOM 704 N N . LEU A 1 86 ? -5.168 7.857 1.791 1.00 96.56 86 LEU A N 1
ATOM 705 C CA . LEU A 1 86 ? -5.018 6.880 0.709 1.00 96.56 86 LEU A CA 1
ATOM 706 C C . LEU A 1 86 ? -5.695 7.337 -0.593 1.00 96.56 86 LEU A C 1
ATOM 708 O O . LEU A 1 86 ? -5.127 7.173 -1.673 1.00 96.56 86 LEU A O 1
ATOM 712 N N . GLU A 1 87 ? -6.880 7.948 -0.527 1.00 97.94 87 GLU A N 1
ATOM 713 C CA . GLU A 1 87 ? -7.567 8.502 -1.705 1.00 97.94 87 GLU A CA 1
ATOM 714 C C . GLU A 1 87 ? -6.753 9.633 -2.365 1.00 97.94 87 GLU A C 1
ATOM 716 O O . GLU A 1 87 ? -6.658 9.720 -3.600 1.00 97.94 87 GLU A O 1
ATOM 721 N N . ASN A 1 88 ? -6.092 10.463 -1.554 1.00 97.00 88 ASN A N 1
ATOM 722 C CA . ASN A 1 88 ? -5.179 11.496 -2.039 1.00 97.00 88 ASN A CA 1
ATOM 723 C C . ASN A 1 88 ? -3.917 10.906 -2.675 1.00 97.00 88 ASN A C 1
ATOM 725 O O . ASN A 1 88 ? -3.464 11.391 -3.717 1.00 97.00 88 ASN A O 1
ATOM 729 N N . GLU A 1 89 ? -3.341 9.866 -2.075 1.00 97.56 89 GLU A N 1
ATOM 730 C CA . GLU A 1 89 ? -2.176 9.176 -2.624 1.00 97.56 89 GLU A CA 1
ATOM 731 C C . GLU A 1 89 ? -2.498 8.515 -3.969 1.00 97.56 89 GLU A C 1
ATOM 733 O O . GLU A 1 89 ? -1.767 8.720 -4.943 1.00 97.56 89 GLU A O 1
ATOM 738 N N . ILE A 1 90 ? -3.643 7.833 -4.073 1.00 97.44 90 ILE A N 1
ATOM 739 C CA . ILE A 1 90 ? -4.137 7.262 -5.333 1.00 97.44 90 ILE A CA 1
ATOM 740 C C . ILE A 1 90 ? -4.244 8.348 -6.407 1.00 97.44 90 ILE A C 1
ATOM 742 O O . ILE A 1 90 ? -3.737 8.167 -7.516 1.00 97.44 90 ILE A O 1
ATOM 746 N N . SER A 1 91 ? -4.835 9.500 -6.082 1.00 97.44 91 SER A N 1
ATOM 747 C CA . SER A 1 91 ? -4.965 10.613 -7.031 1.00 97.44 91 SER A CA 1
ATOM 748 C C . SER A 1 91 ? -3.602 11.147 -7.490 1.00 97.44 91 SER A C 1
ATOM 750 O O . SER A 1 91 ? -3.391 11.413 -8.678 1.00 97.44 91 SER A O 1
ATOM 752 N N . ARG A 1 92 ? -2.630 11.272 -6.576 1.00 97.69 92 ARG A N 1
ATOM 753 C CA . ARG A 1 92 ? -1.254 11.686 -6.910 1.00 97.69 92 ARG A CA 1
ATOM 754 C C . ARG A 1 92 ? -0.567 10.677 -7.830 1.00 97.69 92 ARG A C 1
ATOM 756 O O . ARG A 1 92 ? 0.037 11.078 -8.828 1.00 97.69 92 ARG A O 1
ATOM 763 N N . LEU A 1 93 ? -0.685 9.385 -7.534 1.00 96.69 93 LEU A N 1
ATOM 764 C CA . LEU A 1 93 ? -0.095 8.314 -8.337 1.00 96.69 93 LEU A CA 1
ATOM 765 C C . LEU A 1 93 ? -0.724 8.236 -9.731 1.00 96.69 93 LEU A C 1
ATOM 767 O O . LEU A 1 93 ? 0.002 8.126 -10.718 1.00 96.69 93 LEU A O 1
ATOM 771 N N . GLN A 1 94 ? -2.045 8.380 -9.845 1.00 97.56 94 GLN A N 1
ATOM 772 C CA . GLN A 1 94 ? -2.743 8.422 -11.135 1.00 97.56 94 GLN A CA 1
ATOM 773 C C . GLN A 1 94 ? -2.278 9.597 -12.008 1.00 97.56 94 GLN A C 1
ATOM 775 O O . GLN A 1 94 ? -2.026 9.426 -13.207 1.00 97.56 94 GLN A O 1
ATOM 780 N N . ASN A 1 95 ? -2.095 10.777 -11.411 1.00 97.38 95 ASN A N 1
ATOM 781 C CA . ASN A 1 95 ? -1.565 11.947 -12.114 1.00 97.38 95 ASN A CA 1
ATOM 782 C C . ASN A 1 95 ? -0.113 11.734 -12.570 1.00 97.38 95 ASN A C 1
ATOM 784 O O . ASN A 1 95 ? 0.236 12.063 -13.709 1.00 97.38 95 ASN A O 1
ATOM 788 N N . SER A 1 96 ? 0.725 11.144 -11.713 1.00 97.31 96 SER A N 1
ATOM 789 C CA . SER A 1 96 ? 2.114 10.802 -12.043 1.00 97.31 96 SER A CA 1
ATOM 790 C C . SER A 1 96 ? 2.189 9.796 -13.196 1.00 97.31 96 SER A C 1
ATOM 792 O O . SER A 1 96 ? 2.890 10.026 -14.184 1.00 97.31 96 SER A O 1
ATOM 794 N N . LEU A 1 97 ? 1.385 8.732 -13.132 1.00 96.88 97 LEU A N 1
ATOM 795 C CA . LEU A 1 97 ? 1.293 7.708 -14.169 1.00 96.88 97 LEU A CA 1
ATOM 796 C C . LEU A 1 97 ? 0.854 8.306 -15.511 1.00 96.88 97 LEU A C 1
ATOM 798 O O . LEU A 1 97 ? 1.479 8.054 -16.540 1.00 96.88 97 LEU A O 1
ATOM 802 N N . THR A 1 98 ? -0.177 9.151 -15.502 1.00 97.94 98 THR A N 1
ATOM 803 C CA . THR A 1 98 ? -0.667 9.833 -16.710 1.00 97.94 98 THR A CA 1
ATOM 804 C C . THR A 1 98 ? 0.410 10.731 -17.320 1.00 97.94 98 THR A C 1
ATOM 806 O O . THR A 1 98 ? 0.648 10.695 -18.529 1.00 97.94 98 THR A O 1
ATOM 809 N N . THR A 1 99 ? 1.116 11.492 -16.481 1.00 97.56 99 THR A N 1
ATOM 810 C CA . THR A 1 99 ? 2.201 12.383 -16.913 1.00 97.56 99 THR A CA 1
ATOM 811 C C . THR A 1 99 ? 3.365 11.599 -17.520 1.00 97.56 99 THR A C 1
ATOM 813 O O . THR A 1 99 ? 3.864 11.959 -18.587 1.00 97.56 99 THR A O 1
ATOM 816 N N . ASN A 1 100 ? 3.787 10.509 -16.878 1.00 96.56 100 ASN A N 1
ATOM 817 C CA . ASN A 1 100 ? 4.881 9.675 -17.371 1.00 96.56 100 ASN A CA 1
ATOM 818 C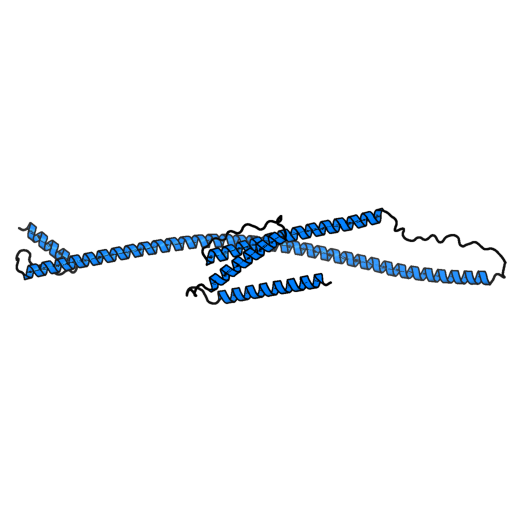 C . ASN A 1 100 ? 4.506 8.948 -18.662 1.00 96.56 100 ASN A C 1
ATOM 820 O O . ASN A 1 100 ? 5.301 8.932 -19.598 1.00 96.56 100 ASN A O 1
ATOM 824 N N . ASN A 1 101 ? 3.278 8.442 -18.777 1.00 96.69 101 ASN A N 1
ATOM 825 C CA . ASN A 1 101 ? 2.790 7.844 -20.020 1.00 96.69 101 ASN A CA 1
ATOM 826 C C . ASN A 1 101 ? 2.812 8.841 -21.186 1.00 96.69 101 ASN A C 1
ATOM 828 O O . ASN A 1 101 ? 3.199 8.482 -22.301 1.00 96.69 101 ASN A O 1
ATOM 832 N N . LEU A 1 102 ? 2.447 10.104 -20.939 1.00 97.56 102 LEU A N 1
ATOM 833 C CA . LEU A 1 102 ? 2.531 11.149 -21.957 1.00 97.56 102 LEU A CA 1
ATOM 834 C C . LEU A 1 102 ? 3.985 11.411 -22.377 1.00 97.56 102 LEU A C 1
ATOM 836 O O . LEU A 1 102 ? 4.265 11.479 -23.575 1.00 97.56 102 LEU A O 1
ATOM 840 N N . LYS A 1 103 ? 4.909 11.510 -21.411 1.00 97.25 103 LYS A N 1
ATOM 841 C CA . LYS A 1 103 ? 6.346 11.688 -21.676 1.00 97.25 103 LYS A CA 1
ATOM 842 C C . LYS A 1 103 ? 6.918 10.529 -22.493 1.00 97.25 103 LYS A C 1
ATOM 844 O O . LYS A 1 103 ? 7.536 10.775 -23.526 1.00 97.25 103 LYS A O 1
ATOM 849 N N . PHE A 1 104 ? 6.641 9.286 -22.100 1.00 96.25 104 PHE A N 1
ATOM 850 C CA . PHE A 1 104 ? 7.108 8.104 -22.825 1.00 96.25 104 PHE A CA 1
ATOM 851 C C . PHE A 1 104 ? 6.561 8.038 -24.244 1.00 96.25 104 PHE A C 1
ATOM 853 O O . PHE A 1 104 ? 7.299 7.719 -25.173 1.00 96.25 104 PHE A O 1
ATOM 860 N N . LYS A 1 105 ? 5.283 8.380 -24.446 1.00 97.62 105 LYS A N 1
ATOM 861 C CA . LYS A 1 105 ? 4.708 8.452 -25.791 1.00 97.62 105 LYS A CA 1
ATOM 862 C C . LYS A 1 105 ? 5.454 9.472 -26.655 1.00 97.62 105 LYS A C 1
ATOM 864 O O . LYS A 1 105 ? 5.829 9.146 -27.776 1.00 97.62 105 LYS A O 1
ATOM 869 N N . GLN A 1 106 ? 5.711 10.669 -26.127 1.00 97.31 106 GLN A N 1
ATOM 870 C CA . GLN A 1 106 ? 6.442 11.712 -26.853 1.00 97.31 106 GLN A CA 1
ATOM 871 C C . GLN A 1 106 ? 7.882 11.299 -27.178 1.00 97.31 106 GLN A C 1
ATOM 873 O O . GLN A 1 106 ? 8.353 11.544 -28.285 1.00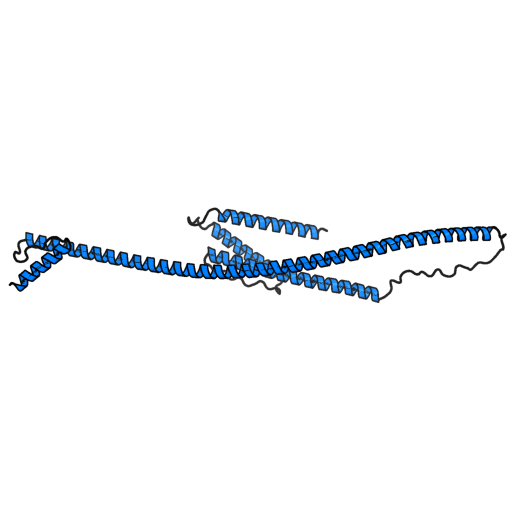 97.31 106 GLN A O 1
ATOM 878 N N . GLU A 1 107 ? 8.587 10.676 -26.236 1.00 96.69 107 GLU A N 1
ATOM 879 C CA . GLU A 1 107 ? 9.956 10.199 -26.442 1.00 96.69 107 GLU A CA 1
ATOM 880 C C . GLU A 1 107 ? 10.016 9.069 -27.473 1.00 96.69 107 GLU A C 1
ATOM 882 O O . GLU A 1 107 ? 10.815 9.118 -28.407 1.00 96.69 107 GLU A O 1
ATOM 887 N N . ARG A 1 108 ? 9.101 8.100 -27.380 1.00 97.38 108 ARG A N 1
ATOM 888 C CA . ARG A 1 108 ? 8.962 7.026 -28.366 1.00 97.38 108 ARG A CA 1
ATOM 889 C C . ARG A 1 108 ? 8.702 7.578 -29.765 1.00 97.38 108 ARG A C 1
ATOM 891 O O . ARG A 1 108 ? 9.309 7.109 -30.728 1.00 97.38 108 ARG A O 1
ATOM 898 N N . ASP A 1 109 ? 7.805 8.552 -29.889 1.00 97.25 109 ASP A N 1
ATOM 899 C CA . ASP A 1 109 ? 7.470 9.154 -31.180 1.00 97.25 109 ASP A CA 1
ATOM 900 C C . ASP A 1 109 ? 8.685 9.913 -31.760 1.00 97.25 109 ASP A C 1
ATOM 902 O O . ASP A 1 109 ? 8.976 9.775 -32.949 1.00 97.25 109 ASP A O 1
ATOM 906 N N . LYS A 1 110 ? 9.470 10.611 -30.920 1.00 97.94 110 LYS A N 1
ATOM 907 C CA . LYS A 1 110 ? 10.743 11.244 -31.322 1.00 97.94 110 LYS A CA 1
ATOM 908 C C . LYS A 1 110 ? 11.776 10.230 -31.811 1.00 97.94 110 LYS A C 1
ATOM 910 O O . LYS A 1 110 ? 12.299 10.391 -32.909 1.00 97.94 110 LYS A O 1
ATOM 915 N N . LEU A 1 111 ? 12.037 9.176 -31.037 1.00 96.56 111 LEU A N 1
ATOM 916 C CA . LEU A 1 111 ? 13.006 8.136 -31.402 1.00 96.56 111 LEU A CA 1
ATOM 917 C C . LEU A 1 111 ? 12.593 7.397 -32.677 1.00 96.56 111 LEU A C 1
ATOM 919 O O . LEU A 1 111 ? 13.430 7.042 -33.503 1.00 96.56 111 LEU A O 1
ATOM 923 N N . THR A 1 112 ? 11.289 7.187 -32.866 1.00 97.62 112 THR A N 1
ATOM 924 C CA . THR A 1 112 ? 10.761 6.586 -34.095 1.00 97.62 112 THR A CA 1
ATOM 925 C C . THR A 1 112 ? 11.029 7.488 -35.296 1.00 97.62 112 THR A C 1
ATOM 927 O O . THR A 1 112 ? 11.477 6.997 -36.331 1.00 97.62 112 THR A O 1
ATOM 930 N N . GLN A 1 113 ? 10.804 8.796 -35.158 1.00 97.38 113 GLN A N 1
ATOM 931 C CA . GLN A 1 113 ? 11.085 9.763 -36.215 1.00 97.38 113 GLN A CA 1
ATOM 932 C C . GLN A 1 113 ? 12.581 9.811 -36.559 1.00 97.38 113 GLN A C 1
ATOM 934 O O . GLN A 1 113 ? 12.942 9.686 -37.727 1.00 97.38 113 GLN A O 1
ATOM 939 N N . GLU A 1 114 ? 13.448 9.902 -35.548 1.00 96.50 114 GLU A N 1
ATOM 940 C CA . GLU A 1 114 ? 14.905 9.908 -35.723 1.00 96.50 114 GLU A CA 1
ATOM 941 C C . GLU A 1 114 ? 15.400 8.635 -36.422 1.00 96.50 114 GLU A C 1
ATOM 943 O O . GLU A 1 114 ? 16.193 8.699 -37.363 1.00 96.50 114 GLU A O 1
ATOM 948 N N . ARG A 1 115 ? 14.859 7.470 -36.044 1.00 97.56 115 ARG A N 1
ATOM 949 C CA . ARG A 1 115 ? 15.159 6.195 -36.706 1.00 97.56 115 ARG A CA 1
ATOM 950 C C . ARG A 1 115 ? 14.800 6.215 -38.192 1.00 97.56 115 ARG A C 1
ATOM 952 O O . ARG A 1 115 ? 15.574 5.719 -39.010 1.00 97.56 115 ARG A O 1
ATOM 959 N N . GLU A 1 116 ? 13.632 6.742 -38.557 1.00 97.38 116 GLU A N 1
ATOM 960 C CA . GLU A 1 116 ? 13.222 6.817 -39.965 1.00 97.38 116 GLU A CA 1
ATOM 961 C C . GLU A 1 116 ? 14.085 7.795 -40.769 1.00 97.38 116 GLU A C 1
ATOM 963 O O . GLU A 1 116 ? 14.402 7.525 -41.931 1.00 97.38 116 GLU A O 1
ATOM 968 N N . ASP A 1 117 ? 14.514 8.901 -40.164 1.00 97.56 117 ASP A N 1
ATOM 969 C CA . ASP A 1 117 ? 15.393 9.867 -40.821 1.00 97.56 117 ASP A CA 1
ATOM 970 C C . ASP A 1 117 ? 16.800 9.292 -41.040 1.00 97.56 117 ASP A C 1
ATOM 972 O O . ASP A 1 117 ? 17.306 9.335 -42.168 1.00 97.56 117 ASP A O 1
ATOM 976 N N . LEU A 1 118 ? 17.369 8.616 -40.035 1.00 96.81 118 LEU A N 1
ATOM 977 C CA . LEU A 1 118 ? 18.629 7.876 -40.167 1.00 96.81 118 LEU A CA 1
ATOM 978 C C . LEU A 1 118 ? 18.539 6.773 -41.226 1.00 96.81 118 LEU A C 1
ATOM 980 O O . LEU A 1 118 ? 19.463 6.583 -42.017 1.00 96.81 118 LEU A O 1
ATOM 984 N N . ARG A 1 119 ? 17.412 6.056 -41.299 1.00 97.69 119 ARG A N 1
ATOM 985 C CA . ARG A 1 119 ? 17.194 5.021 -42.319 1.00 97.69 119 ARG A CA 1
ATOM 986 C C . ARG A 1 119 ? 17.206 5.606 -43.733 1.00 97.69 119 ARG A C 1
ATOM 988 O O . ARG A 1 119 ? 17.801 5.012 -44.634 1.00 97.69 119 ARG A O 1
ATOM 995 N N . LYS A 1 120 ? 16.572 6.765 -43.939 1.00 97.81 120 LYS A N 1
ATOM 996 C CA . LYS A 1 120 ? 16.589 7.473 -45.231 1.00 97.81 120 LYS A CA 1
ATOM 997 C C . LYS A 1 120 ? 17.991 7.955 -45.588 1.00 97.81 120 LYS A C 1
ATOM 999 O O . LYS A 1 120 ? 18.382 7.858 -46.750 1.00 97.81 120 LYS A O 1
ATOM 1004 N N . GLU A 1 121 ? 18.737 8.487 -44.626 1.00 97.00 121 GLU A N 1
ATOM 1005 C CA . GLU A 1 121 ? 20.113 8.931 -44.847 1.00 97.00 121 GLU A CA 1
ATOM 1006 C C . GLU A 1 121 ? 21.031 7.761 -45.203 1.00 97.00 121 GLU A C 1
ATOM 1008 O O . GLU A 1 121 ? 21.744 7.824 -46.205 1.00 97.00 121 GLU A O 1
ATOM 1013 N N . ASN A 1 122 ? 20.930 6.654 -44.468 1.00 96.88 122 ASN A N 1
ATOM 1014 C CA . ASN A 1 122 ? 21.683 5.438 -44.748 1.00 96.88 122 ASN A CA 1
ATOM 1015 C C . ASN A 1 122 ? 21.388 4.913 -46.165 1.00 96.88 122 ASN A C 1
ATOM 1017 O O . ASN A 1 122 ? 22.309 4.653 -46.935 1.00 96.88 122 ASN A O 1
ATOM 1021 N N . ALA A 1 123 ? 20.117 4.884 -46.582 1.00 97.25 123 ALA A N 1
ATOM 1022 C CA . ALA A 1 123 ? 19.756 4.507 -47.950 1.00 97.25 123 ALA A CA 1
ATOM 1023 C C . ALA A 1 123 ? 20.400 5.420 -49.016 1.00 97.25 123 ALA A C 1
ATOM 1025 O O . ALA A 1 123 ? 20.868 4.932 -50.048 1.00 97.25 123 ALA A O 1
ATOM 1026 N N . LYS A 1 124 ? 20.468 6.738 -48.770 1.00 97.44 124 LYS A N 1
ATOM 1027 C CA . LYS A 1 124 ? 21.150 7.689 -49.668 1.00 97.44 124 LYS A CA 1
ATOM 1028 C C . LYS A 1 124 ? 22.655 7.436 -49.727 1.00 97.44 124 LYS A C 1
ATOM 1030 O O . LYS A 1 124 ? 23.222 7.457 -50.818 1.00 97.44 124 LYS A O 1
ATOM 1035 N N . LEU A 1 125 ? 23.297 7.211 -48.580 1.00 96.50 125 LEU A N 1
ATOM 1036 C CA . LEU A 1 125 ? 24.729 6.918 -48.507 1.00 96.50 125 LEU A CA 1
ATOM 1037 C C . LEU A 1 125 ? 25.060 5.607 -49.218 1.00 96.50 125 LEU A C 1
ATOM 1039 O O . LEU A 1 125 ? 25.957 5.590 -50.052 1.00 96.50 125 LEU A O 1
ATOM 1043 N N . ASN A 1 126 ? 24.274 4.557 -48.987 1.00 97.69 126 ASN A N 1
ATOM 1044 C CA . ASN A 1 126 ? 24.442 3.270 -49.652 1.00 97.69 126 ASN A CA 1
ATOM 1045 C C . ASN A 1 126 ? 24.296 3.390 -51.180 1.00 97.69 126 ASN A C 1
ATOM 1047 O O . ASN A 1 126 ? 25.080 2.822 -51.933 1.00 97.69 126 ASN A O 1
ATOM 1051 N N . SER A 1 127 ? 23.340 4.193 -51.664 1.00 96.88 127 SER A N 1
ATOM 1052 C CA . SER A 1 127 ? 23.211 4.471 -53.101 1.00 96.88 127 SER A CA 1
ATOM 1053 C C . SER A 1 127 ? 24.433 5.195 -53.677 1.00 96.88 127 SER A C 1
ATOM 1055 O O . SER A 1 127 ? 24.820 4.913 -54.811 1.00 96.88 127 SER A O 1
ATOM 1057 N N . ARG A 1 128 ? 25.025 6.138 -52.931 1.00 97.19 128 ARG A N 1
ATOM 1058 C CA . ARG A 1 128 ? 26.249 6.840 -53.350 1.00 97.19 128 ARG A CA 1
ATOM 1059 C C . ARG A 1 128 ? 27.460 5.916 -53.345 1.00 97.19 128 ARG A C 1
ATOM 1061 O O . ARG A 1 128 ? 28.255 5.984 -54.274 1.00 97.19 128 ARG A O 1
ATOM 1068 N N . ASP A 1 129 ? 27.575 5.047 -52.346 1.00 97.06 129 ASP A N 1
ATOM 1069 C CA . ASP A 1 129 ? 28.657 4.066 -52.265 1.00 97.06 129 ASP A CA 1
ATOM 1070 C C . ASP A 1 129 ? 28.655 3.145 -53.491 1.00 97.06 129 ASP A C 1
ATOM 1072 O O . ASP A 1 129 ? 29.657 3.038 -54.195 1.00 97.06 129 ASP A O 1
ATOM 1076 N N . VAL A 1 130 ? 27.491 2.594 -53.849 1.00 97.06 130 VAL A N 1
ATOM 1077 C CA . VAL A 1 130 ? 27.333 1.781 -55.068 1.00 97.06 130 VAL A CA 1
ATOM 1078 C C . VAL A 1 130 ? 27.724 2.568 -56.324 1.00 97.06 130 VAL A C 1
ATOM 1080 O O . VAL A 1 130 ? 28.419 2.041 -57.196 1.00 97.06 130 VAL A O 1
ATOM 1083 N N . GLN A 1 131 ? 27.322 3.839 -56.425 1.00 97.25 131 GLN A N 1
ATOM 1084 C CA . GLN A 1 131 ? 27.701 4.697 -57.548 1.00 97.25 131 GLN A CA 1
ATOM 1085 C C . GLN A 1 131 ? 29.226 4.882 -57.637 1.00 97.25 131 GLN A C 1
ATOM 1087 O O . GLN A 1 131 ? 29.793 4.711 -58.719 1.00 97.25 131 GLN A O 1
ATOM 1092 N N . PHE A 1 132 ? 29.896 5.173 -56.520 1.00 96.75 132 PHE A N 1
ATOM 1093 C CA . PHE A 1 132 ? 31.351 5.323 -56.485 1.00 96.75 132 PHE A CA 1
ATOM 1094 C C . PHE A 1 132 ? 32.077 4.014 -56.787 1.00 96.75 132 PHE A C 1
ATOM 1096 O O . PHE A 1 132 ? 33.043 4.025 -57.543 1.00 96.75 132 PHE A O 1
ATOM 1103 N N . GLN A 1 133 ? 31.588 2.873 -56.299 1.00 96.69 133 GLN A N 1
ATOM 1104 C CA . GLN A 1 133 ? 32.151 1.569 -56.652 1.00 96.69 133 GLN A CA 1
ATOM 1105 C C . GLN A 1 133 ? 32.090 1.304 -58.164 1.00 96.69 133 GLN A C 1
ATOM 1107 O O . GLN A 1 133 ? 33.045 0.784 -58.745 1.00 96.69 133 GLN A O 1
ATOM 1112 N N . HIS A 1 134 ? 30.990 1.671 -58.830 1.00 96.94 134 HIS A N 1
ATOM 1113 C CA . HIS A 1 134 ? 30.894 1.571 -60.289 1.00 96.94 134 HIS A CA 1
ATOM 1114 C C . HIS A 1 134 ? 31.869 2.511 -61.006 1.00 96.94 134 HIS A C 1
ATOM 1116 O O . HIS A 1 134 ? 32.476 2.119 -62.005 1.00 96.94 134 HIS A O 1
ATOM 1122 N N . GLU A 1 135 ? 32.027 3.736 -60.508 1.00 96.50 135 GLU A N 1
ATOM 1123 C CA . GLU A 1 135 ? 32.955 4.713 -61.073 1.00 96.50 135 GLU A CA 1
ATOM 1124 C C . GLU A 1 135 ? 34.416 4.272 -60.922 1.00 96.50 135 GLU A C 1
ATOM 1126 O O . GLU A 1 135 ? 35.161 4.316 -61.903 1.00 96.50 135 GLU A O 1
ATOM 1131 N N . ILE A 1 136 ? 34.793 3.740 -59.755 1.00 96.00 136 ILE A N 1
ATOM 1132 C CA . ILE A 1 136 ? 36.111 3.144 -59.501 1.00 96.00 136 ILE A CA 1
ATOM 1133 C C . ILE A 1 136 ? 36.376 2.014 -60.495 1.00 96.00 136 ILE A C 1
ATOM 1135 O O . ILE A 1 136 ? 37.354 2.084 -61.235 1.00 96.00 136 ILE A O 1
ATOM 1139 N N . LYS A 1 137 ? 35.469 1.035 -60.624 1.00 96.69 137 LYS A N 1
ATOM 1140 C CA . LYS A 1 137 ? 35.633 -0.077 -61.583 1.00 96.69 137 LYS A CA 1
ATOM 1141 C C . LYS A 1 137 ? 35.803 0.410 -63.025 1.00 96.69 137 LYS A C 1
ATOM 1143 O O . LYS A 1 137 ? 36.570 -0.162 -63.800 1.00 96.69 137 LYS A O 1
ATOM 1148 N N . LYS A 1 138 ? 35.089 1.473 -63.412 1.00 96.81 138 LYS A N 1
ATOM 1149 C CA . LYS A 1 138 ? 35.221 2.089 -64.741 1.00 96.81 138 LYS A CA 1
ATOM 1150 C C . LYS A 1 138 ? 36.596 2.738 -64.926 1.00 96.81 138 LYS A C 1
ATOM 1152 O O . LYS A 1 138 ? 37.189 2.584 -65.996 1.00 96.81 138 LYS A O 1
ATOM 1157 N N . GLN A 1 139 ? 37.096 3.451 -63.917 1.00 95.12 139 GLN A N 1
ATOM 1158 C CA . GLN A 1 139 ? 38.424 4.066 -63.939 1.00 95.12 139 GLN A CA 1
ATOM 1159 C C . GLN A 1 139 ? 39.540 3.014 -63.936 1.00 95.12 139 GLN A C 1
ATOM 1161 O O . GLN A 1 139 ? 40.462 3.126 -64.739 1.00 95.12 139 GLN A O 1
ATOM 1166 N N . GLU A 1 140 ? 39.425 1.955 -63.132 1.00 95.94 140 GLU A N 1
ATOM 1167 C CA . GLU A 1 140 ? 40.352 0.815 -63.121 1.00 95.94 140 GLU A CA 1
ATOM 1168 C C . GLU A 1 140 ? 40.441 0.151 -64.501 1.00 95.94 140 GLU A C 1
ATOM 1170 O O . GLU A 1 140 ? 41.534 -0.090 -65.014 1.00 95.94 140 GLU A O 1
ATOM 1175 N N . ALA A 1 141 ? 39.299 -0.073 -65.162 1.00 95.12 141 ALA A N 1
ATOM 1176 C CA . ALA A 1 141 ? 39.273 -0.624 -66.515 1.00 95.12 141 ALA A CA 1
ATOM 1177 C C . ALA A 1 141 ? 39.929 0.312 -67.549 1.00 95.12 141 ALA A C 1
ATOM 1179 O O . ALA A 1 141 ? 40.609 -0.154 -68.466 1.00 95.12 141 ALA A O 1
ATOM 1180 N N . ALA A 1 142 ? 39.738 1.630 -67.426 1.00 94.19 142 ALA A N 1
ATOM 1181 C CA . ALA A 1 142 ? 40.399 2.610 -68.287 1.00 94.19 142 ALA A CA 1
ATOM 1182 C C . ALA A 1 142 ? 41.918 2.656 -68.041 1.00 94.19 142 ALA A C 1
ATOM 1184 O O . ALA A 1 142 ? 42.693 2.689 -68.997 1.00 94.19 142 ALA A O 1
ATOM 1185 N N . TYR A 1 143 ? 42.335 2.593 -66.775 1.00 95.00 143 TYR A N 1
ATOM 1186 C CA . TYR A 1 143 ? 43.736 2.537 -66.369 1.00 95.00 143 TYR A CA 1
ATOM 1187 C C . TYR A 1 143 ? 44.433 1.290 -66.921 1.00 95.00 143 TYR A C 1
ATOM 1189 O O . TYR A 1 143 ? 45.487 1.412 -67.539 1.00 95.00 143 TYR A O 1
ATOM 1197 N N . ALA A 1 144 ? 43.815 0.111 -66.798 1.00 93.50 144 ALA A N 1
ATOM 1198 C CA . ALA A 1 144 ? 44.349 -1.133 -67.353 1.00 93.50 144 ALA A CA 1
ATOM 1199 C C . ALA A 1 144 ? 44.569 -1.040 -68.876 1.00 93.50 144 ALA A C 1
ATOM 1201 O O . ALA A 1 144 ? 45.623 -1.421 -69.379 1.00 93.50 144 ALA A O 1
ATOM 1202 N N . ARG A 1 145 ? 43.621 -0.443 -69.616 1.00 93.88 145 ARG A N 1
ATOM 1203 C CA . ARG A 1 145 ? 43.770 -0.215 -71.067 1.00 93.88 145 ARG A CA 1
ATOM 1204 C C . ARG A 1 145 ? 44.931 0.719 -71.400 1.00 93.88 145 ARG A C 1
ATOM 1206 O O . ARG A 1 145 ? 45.670 0.447 -72.342 1.00 93.88 145 ARG A O 1
ATOM 1213 N N . LEU A 1 146 ? 45.087 1.817 -70.658 1.00 92.19 146 LEU A N 1
ATOM 1214 C CA . LEU A 1 146 ? 46.213 2.739 -70.837 1.00 92.19 146 LEU A CA 1
ATOM 1215 C C . LEU A 1 146 ? 47.545 2.057 -70.511 1.00 92.19 146 LEU A C 1
ATOM 1217 O O . LEU A 1 146 ? 48.521 2.247 -71.232 1.00 92.19 146 LEU A O 1
ATOM 1221 N N . GLN A 1 147 ? 47.578 1.225 -69.470 1.00 91.88 147 GLN A N 1
ATOM 1222 C CA . GLN A 1 147 ? 48.754 0.444 -69.107 1.00 91.88 147 GLN A CA 1
ATOM 1223 C C . GLN A 1 147 ? 49.140 -0.540 -70.223 1.00 91.88 147 GLN A C 1
ATOM 1225 O O . GLN A 1 147 ? 50.317 -0.629 -70.572 1.00 91.88 147 GLN A O 1
ATOM 1230 N N . ASP A 1 148 ? 48.170 -1.225 -70.832 1.00 89.56 148 ASP A N 1
ATOM 1231 C CA . ASP A 1 148 ? 48.403 -2.110 -71.980 1.00 89.56 148 ASP A CA 1
ATOM 1232 C C . ASP A 1 148 ? 48.885 -1.347 -73.220 1.00 89.56 148 ASP A C 1
ATOM 1234 O O . ASP A 1 148 ? 49.805 -1.794 -73.909 1.00 89.56 148 ASP A O 1
ATOM 1238 N N . GLN A 1 149 ? 48.299 -0.180 -73.508 1.00 89.94 149 GLN A N 1
ATOM 1239 C CA . GLN A 1 149 ? 48.749 0.692 -74.598 1.00 89.94 149 GLN A CA 1
ATOM 1240 C C . GLN A 1 149 ? 50.186 1.169 -74.381 1.00 89.94 149 GLN A C 1
ATOM 1242 O O . GLN A 1 149 ? 50.987 1.132 -75.313 1.00 89.94 149 GLN A O 1
ATOM 1247 N N . LEU A 1 150 ? 50.531 1.566 -73.154 1.00 86.56 150 LEU A N 1
ATOM 1248 C CA . LEU A 1 150 ? 51.883 1.974 -72.794 1.00 86.56 150 LEU A CA 1
ATOM 1249 C C . LEU A 1 150 ? 52.872 0.814 -72.954 1.00 86.56 150 LEU A C 1
ATOM 1251 O O . LEU A 1 150 ? 53.933 1.000 -73.541 1.00 86.56 150 LEU A O 1
ATOM 1255 N N . ARG A 1 151 ? 52.518 -0.395 -72.495 1.00 85.69 151 ARG A N 1
ATOM 1256 C CA . ARG A 1 151 ? 53.348 -1.598 -72.678 1.00 85.69 151 ARG A CA 1
ATOM 1257 C C . ARG A 1 151 ? 53.598 -1.900 -74.156 1.00 85.69 151 ARG A C 1
ATOM 1259 O O . ARG A 1 151 ? 54.739 -2.172 -74.517 1.00 85.69 151 ARG A O 1
ATOM 1266 N N . LYS A 1 152 ? 52.571 -1.809 -75.009 1.00 84.25 152 LYS A N 1
ATOM 1267 C CA . LYS A 1 152 ? 52.717 -1.964 -76.468 1.00 84.25 152 LYS A CA 1
ATOM 1268 C C . LYS A 1 152 ? 53.620 -0.886 -77.065 1.00 84.25 152 LYS A C 1
ATOM 1270 O O . LYS A 1 152 ? 54.576 -1.216 -77.750 1.00 84.25 152 LYS A O 1
ATOM 1275 N N . ALA A 1 153 ? 53.395 0.382 -76.721 1.00 77.94 153 ALA A N 1
ATOM 1276 C CA . ALA A 1 153 ? 54.209 1.497 -77.206 1.00 77.94 153 ALA A CA 1
ATOM 1277 C C . ALA A 1 153 ? 55.687 1.413 -76.772 1.00 77.94 153 ALA A C 1
ATOM 1279 O O . ALA A 1 153 ? 56.565 1.873 -77.499 1.00 77.94 153 ALA A O 1
ATOM 1280 N N . ILE A 1 154 ? 55.966 0.837 -75.597 1.00 77.19 154 ILE A N 1
ATOM 1281 C CA . ILE A 1 154 ? 57.329 0.542 -75.132 1.00 77.19 154 ILE A CA 1
ATOM 1282 C C . ILE A 1 154 ? 57.917 -0.657 -75.891 1.00 77.19 154 ILE A C 1
ATOM 1284 O O . ILE A 1 154 ? 59.081 -0.607 -76.267 1.00 77.19 154 ILE A O 1
ATOM 1288 N N . SER A 1 155 ? 57.129 -1.708 -76.142 1.00 69.44 155 SER A N 1
ATOM 1289 C CA . SER A 1 155 ? 57.573 -2.912 -76.863 1.00 69.44 155 SER A CA 1
ATOM 1290 C C . SER A 1 155 ? 57.813 -2.684 -78.361 1.00 69.44 155 SER A C 1
ATOM 1292 O O . SER A 1 155 ? 58.645 -3.376 -78.940 1.00 69.44 155 SER A O 1
ATOM 1294 N N . ASP A 1 156 ? 57.106 -1.736 -78.982 1.00 62.47 156 ASP A N 1
ATOM 1295 C CA . ASP A 1 156 ? 57.252 -1.376 -80.402 1.00 62.47 156 ASP A CA 1
ATOM 1296 C C . ASP A 1 156 ? 58.443 -0.424 -80.657 1.00 62.47 156 ASP A C 1
ATOM 1298 O O . ASP A 1 156 ? 58.740 -0.080 -81.803 1.00 62.47 156 ASP A O 1
ATOM 1302 N N . ARG A 1 157 ? 59.156 0.005 -79.605 1.00 56.59 157 ARG A N 1
ATOM 1303 C CA . ARG A 1 157 ? 60.448 0.693 -79.717 1.00 56.59 157 ARG A CA 1
ATOM 1304 C C . ARG A 1 157 ? 61.573 -0.320 -79.487 1.00 56.59 157 ARG A C 1
ATOM 1306 O O . ARG A 1 157 ? 61.686 -0.888 -78.407 1.00 56.59 157 ARG A O 1
ATOM 1313 N N . GLU A 1 158 ? 62.427 -0.519 -80.492 1.00 45.56 158 GLU A N 1
ATOM 1314 C CA . GLU A 1 158 ? 63.711 -1.224 -80.343 1.00 45.56 158 GLU A CA 1
ATOM 1315 C C . GLU A 1 158 ? 64.531 -0.684 -79.148 1.00 45.56 158 GLU A C 1
ATOM 1317 O O . GLU A 1 158 ? 64.344 0.470 -78.745 1.00 45.56 158 GLU A O 1
ATOM 1322 N N . PRO A 1 159 ? 65.446 -1.487 -78.562 1.00 45.94 159 PRO A N 1
ATOM 1323 C CA . PRO A 1 159 ? 66.037 -1.201 -77.262 1.00 45.94 159 PRO A CA 1
ATOM 1324 C C . PRO A 1 159 ? 67.019 -0.030 -77.352 1.00 45.94 159 PRO A C 1
ATOM 1326 O O . PRO A 1 159 ? 68.221 -0.197 -77.566 1.00 45.94 159 PRO A O 1
ATOM 1329 N N . VAL A 1 160 ? 66.514 1.180 -77.132 1.00 44.62 160 VAL A N 1
ATOM 1330 C CA . VAL A 1 160 ? 67.354 2.332 -76.824 1.00 44.62 160 VAL A CA 1
ATOM 1331 C C . VAL A 1 160 ? 67.860 2.156 -75.395 1.00 44.62 160 VAL A C 1
ATOM 1333 O O . VAL A 1 160 ? 67.114 2.239 -74.421 1.00 44.62 160 VAL A O 1
ATOM 1336 N N . LYS A 1 161 ? 69.156 1.856 -75.293 1.00 43.19 161 LYS A N 1
ATOM 1337 C CA . LYS A 1 161 ? 69.941 1.916 -74.058 1.00 43.19 161 LYS A CA 1
ATOM 1338 C C . LYS A 1 161 ? 69.799 3.288 -73.389 1.00 43.19 161 LYS A C 1
ATOM 1340 O O . LYS A 1 161 ? 69.998 4.306 -74.044 1.00 43.19 161 LYS A O 1
ATOM 1345 N N . ASN A 1 162 ? 69.662 3.233 -72.062 1.00 41.41 162 ASN A N 1
ATOM 1346 C CA . ASN A 1 162 ? 69.758 4.312 -71.070 1.00 41.41 162 ASN A CA 1
ATOM 1347 C C . ASN A 1 162 ? 68.571 5.294 -71.050 1.00 41.41 162 ASN A C 1
ATOM 1349 O O . ASN A 1 162 ? 68.040 5.668 -72.081 1.00 41.41 162 ASN A O 1
ATOM 1353 N N . SER A 1 163 ? 68.089 5.747 -69.896 1.00 36.94 163 SER A N 1
ATOM 1354 C CA . SER A 1 163 ? 68.738 5.878 -68.588 1.00 36.94 163 SER A CA 1
ATOM 1355 C C . SER A 1 163 ? 67.703 5.774 -67.468 1.00 36.94 163 SER A C 1
ATOM 1357 O O . SER A 1 163 ? 66.561 6.206 -67.600 1.00 36.94 163 SER A O 1
ATOM 1359 N N . ILE A 1 164 ? 68.161 5.180 -66.372 1.00 49.06 164 ILE A N 1
ATOM 1360 C CA . ILE A 1 164 ? 67.580 5.180 -65.031 1.00 49.06 164 ILE A CA 1
ATOM 1361 C C . ILE A 1 164 ? 67.127 6.600 -64.644 1.00 49.06 164 ILE A C 1
ATOM 1363 O O . ILE A 1 164 ? 67.786 7.565 -65.019 1.00 49.06 164 ILE A O 1
ATOM 1367 N N . GLU A 1 165 ? 66.038 6.653 -63.865 1.00 45.06 165 GLU A N 1
ATOM 1368 C CA . GLU A 1 165 ? 65.558 7.749 -62.995 1.00 45.06 165 GLU A CA 1
ATOM 1369 C C . GLU A 1 165 ? 64.184 8.327 -63.354 1.00 45.06 165 GLU A C 1
ATOM 1371 O O . GLU A 1 165 ? 64.044 9.500 -63.672 1.00 45.06 165 GLU A O 1
ATOM 1376 N N . VAL A 1 166 ? 63.127 7.523 -63.183 1.00 43.09 166 VAL A N 1
ATOM 1377 C CA . VAL A 1 166 ? 61.810 8.055 -62.779 1.00 43.09 166 VAL A CA 1
ATOM 1378 C C . VAL A 1 166 ? 61.173 7.103 -61.763 1.00 43.09 166 VAL A C 1
ATOM 1380 O O . VAL A 1 166 ? 60.161 6.457 -62.011 1.00 43.09 166 VAL A O 1
ATOM 1383 N N . VAL A 1 167 ? 61.807 6.984 -60.599 1.00 42.66 167 VAL A N 1
ATOM 1384 C CA . VAL A 1 167 ? 61.134 6.553 -59.367 1.00 42.66 167 VAL A CA 1
ATOM 1385 C C . VAL A 1 167 ? 61.521 7.568 -58.300 1.00 42.66 167 VAL A C 1
ATOM 1387 O O . VAL A 1 167 ? 62.384 7.326 -57.465 1.00 42.66 167 VAL A O 1
ATOM 1390 N N . GLN A 1 168 ? 60.928 8.757 -58.385 1.00 40.16 168 GLN A N 1
ATOM 1391 C CA . GLN A 1 168 ? 60.927 9.710 -57.283 1.00 40.16 168 GLN A CA 1
ATOM 1392 C C . GLN A 1 168 ? 59.565 9.644 -56.591 1.00 40.16 168 GLN A C 1
ATOM 1394 O O . GLN A 1 168 ? 58.539 10.000 -57.160 1.00 40.16 168 GLN A O 1
ATOM 1399 N N . ASN A 1 169 ? 59.622 9.159 -55.352 1.00 40.78 169 ASN A N 1
ATOM 1400 C CA . ASN A 1 169 ? 58.733 9.456 -54.236 1.00 40.78 169 ASN A CA 1
ATOM 1401 C C . ASN A 1 169 ? 57.230 9.238 -54.455 1.00 40.78 169 ASN A C 1
ATOM 1403 O O . ASN A 1 169 ? 56.450 10.182 -54.572 1.00 40.78 169 ASN A O 1
ATOM 1407 N N . ILE A 1 170 ? 56.795 7.986 -54.297 1.00 38.75 170 ILE A N 1
ATOM 1408 C CA . ILE A 1 170 ? 55.498 7.746 -53.656 1.00 38.75 170 ILE A CA 1
ATOM 1409 C C . ILE A 1 170 ? 55.706 8.080 -52.179 1.00 38.75 170 ILE A C 1
ATOM 1411 O O . ILE A 1 170 ? 56.161 7.252 -51.391 1.00 38.75 170 ILE A O 1
ATOM 1415 N N . HIS A 1 171 ? 55.451 9.338 -51.823 1.00 38.62 171 HIS A N 1
ATOM 1416 C CA . HIS A 1 171 ? 55.314 9.718 -50.430 1.00 38.62 171 HIS A CA 1
ATOM 1417 C C . HIS A 1 171 ? 54.199 8.875 -49.817 1.00 38.62 171 HIS A C 1
ATOM 1419 O O . HIS A 1 171 ? 53.065 8.835 -50.295 1.00 38.62 171 HIS A O 1
ATOM 1425 N N . THR A 1 172 ? 54.573 8.177 -48.755 1.00 44.75 172 THR A N 1
ATOM 1426 C CA . THR A 1 172 ? 53.705 7.571 -47.761 1.00 44.75 172 THR A CA 1
ATOM 1427 C C . THR A 1 172 ? 52.722 8.617 -47.234 1.00 44.75 172 THR A C 1
ATOM 1429 O O . THR A 1 172 ? 52.973 9.251 -46.214 1.00 44.75 172 THR A O 1
ATOM 1432 N N . ASN A 1 173 ? 51.574 8.771 -47.892 1.00 39.69 173 ASN A N 1
ATOM 1433 C CA . ASN A 1 173 ? 50.363 9.296 -47.262 1.00 39.69 173 ASN A CA 1
ATOM 1434 C C . ASN A 1 173 ? 49.768 8.189 -46.379 1.00 39.69 173 ASN A C 1
ATOM 1436 O O . ASN A 1 173 ? 48.666 7.697 -46.606 1.00 39.69 173 ASN A O 1
ATOM 1440 N N . GLY A 1 174 ? 50.553 7.754 -45.395 1.00 39.91 174 GLY A N 1
ATOM 1441 C CA . GLY A 1 174 ? 50.025 7.104 -44.211 1.00 39.91 174 GLY A CA 1
ATOM 1442 C C . GLY A 1 174 ? 49.474 8.195 -43.306 1.00 39.91 174 GLY A C 1
ATOM 1443 O O . GLY A 1 174 ? 50.103 9.239 -43.137 1.00 39.91 174 GLY A O 1
ATOM 1444 N N . ILE A 1 175 ? 48.279 7.973 -42.767 1.00 44.62 175 ILE A N 1
ATOM 1445 C CA . ILE A 1 175 ? 47.675 8.824 -41.744 1.00 44.62 175 ILE A CA 1
ATOM 1446 C C . ILE A 1 175 ? 48.697 8.990 -40.617 1.00 44.62 175 ILE A C 1
ATOM 1448 O O . ILE A 1 175 ? 49.094 8.022 -39.972 1.00 44.62 175 ILE A O 1
ATOM 1452 N N . ASN A 1 176 ? 49.151 10.225 -40.431 1.00 42.81 176 ASN A N 1
ATOM 1453 C CA . ASN A 1 176 ? 50.128 10.579 -39.420 1.00 42.81 176 ASN A CA 1
ATOM 1454 C C . ASN A 1 176 ? 49.442 10.482 -38.045 1.00 42.81 176 ASN A C 1
ATOM 1456 O O . ASN A 1 176 ? 48.694 11.378 -37.654 1.00 42.81 176 ASN A O 1
ATOM 1460 N N . LEU A 1 177 ? 49.650 9.363 -37.345 1.00 48.69 177 LEU A N 1
ATOM 1461 C CA . LEU A 1 177 ? 49.131 9.096 -35.995 1.00 48.69 177 LEU A CA 1
ATOM 1462 C C . LEU A 1 177 ? 49.899 9.855 -34.895 1.00 48.69 177 LEU A C 1
ATOM 1464 O O . LEU A 1 177 ? 49.513 9.805 -33.736 1.00 48.69 177 LEU A O 1
ATOM 1468 N N . GLU A 1 178 ? 50.933 10.624 -35.238 1.00 47.72 178 GLU A N 1
ATOM 1469 C CA . GLU A 1 178 ? 51.767 11.370 -34.282 1.00 47.72 178 GLU A CA 1
ATOM 1470 C C . GLU A 1 178 ? 51.244 12.782 -33.961 1.00 47.72 178 GLU A C 1
ATOM 1472 O O . GLU A 1 178 ? 52.015 13.716 -33.729 1.00 47.72 178 GLU A O 1
ATOM 1477 N N . SER A 1 179 ? 49.925 12.995 -33.939 1.00 53.75 179 SER A N 1
ATOM 1478 C CA . SER A 1 179 ? 49.404 14.256 -33.407 1.00 53.75 179 SER A CA 1
ATOM 1479 C C . SER A 1 179 ? 49.162 14.102 -31.905 1.00 53.75 179 SER A C 1
ATOM 1481 O O . SER A 1 179 ? 48.210 13.455 -31.480 1.00 53.75 179 SER A O 1
ATOM 1483 N N . ALA A 1 180 ? 49.979 14.766 -31.084 1.00 54.81 180 ALA A N 1
ATOM 1484 C CA . ALA A 1 180 ? 49.813 14.871 -29.625 1.00 54.81 180 ALA A CA 1
ATOM 1485 C C . ALA A 1 180 ? 48.434 15.429 -29.177 1.00 54.81 180 ALA A C 1
ATOM 1487 O O . ALA A 1 180 ? 48.146 15.527 -27.985 1.00 54.81 180 ALA A O 1
ATOM 1488 N N . LYS A 1 181 ? 47.575 15.824 -30.128 1.00 58.50 181 LYS A N 1
ATOM 1489 C CA . LYS A 1 181 ? 46.168 16.170 -29.908 1.00 58.50 181 LYS A CA 1
ATOM 1490 C C . LYS A 1 181 ? 45.255 14.943 -29.845 1.00 58.50 181 LYS A C 1
ATOM 1492 O O . LYS A 1 181 ? 44.350 14.953 -29.020 1.00 58.50 181 LYS A O 1
ATOM 1497 N N . GLY A 1 182 ? 45.512 13.903 -30.640 1.00 59.56 182 GLY A N 1
ATOM 1498 C CA . GLY A 1 182 ? 44.704 12.678 -30.663 1.00 59.56 182 GLY A CA 1
ATOM 1499 C C . GLY A 1 182 ? 44.771 11.915 -29.342 1.00 59.56 182 GLY A C 1
ATOM 1500 O O . GLY A 1 182 ? 43.736 11.603 -28.762 1.00 59.56 182 GLY A O 1
ATOM 1501 N N . ASP A 1 183 ? 45.976 11.735 -28.795 1.00 61.34 183 ASP A N 1
ATOM 1502 C CA . ASP A 1 183 ? 46.165 11.094 -27.485 1.00 61.34 183 ASP A CA 1
ATOM 1503 C C . ASP A 1 183 ? 45.539 11.907 -26.347 1.00 61.34 183 ASP A C 1
ATOM 1505 O O . ASP A 1 183 ? 44.980 11.354 -25.400 1.00 61.34 183 ASP A O 1
ATOM 1509 N N . ARG A 1 184 ? 45.576 13.241 -26.447 1.00 65.56 184 ARG A N 1
ATOM 1510 C CA . ARG A 1 184 ? 44.977 14.129 -25.445 1.00 65.56 184 ARG A CA 1
ATOM 1511 C C . ARG A 1 184 ? 43.451 14.097 -25.488 1.00 65.56 184 ARG A C 1
ATOM 1513 O O . ARG A 1 184 ? 42.820 14.117 -24.434 1.00 65.56 184 ARG A O 1
ATOM 1520 N N . GLU A 1 185 ? 42.862 14.034 -26.679 1.00 65.69 185 GLU A N 1
ATOM 1521 C CA . GLU A 1 185 ? 41.418 13.858 -26.856 1.00 65.69 185 GLU A CA 1
ATOM 1522 C C . GLU A 1 185 ? 40.970 12.465 -26.402 1.00 65.69 185 GLU A C 1
ATOM 1524 O O . GLU A 1 185 ? 39.976 12.350 -25.688 1.00 65.69 185 GLU A O 1
ATOM 1529 N N . PHE A 1 186 ? 41.736 11.420 -26.717 1.00 68.56 186 PHE A N 1
ATOM 1530 C CA . PHE A 1 186 ? 41.473 10.057 -26.259 1.00 68.56 186 PHE A CA 1
ATOM 1531 C C . PHE A 1 186 ? 41.497 9.944 -24.728 1.00 68.56 186 PHE A C 1
ATOM 1533 O O . PHE A 1 186 ? 40.536 9.455 -24.131 1.00 68.56 186 PHE A O 1
ATOM 1540 N N . LEU A 1 187 ? 42.534 10.479 -24.072 1.00 73.56 187 LEU A N 1
ATOM 1541 C CA . LEU A 1 187 ? 42.615 10.526 -22.608 1.00 73.56 187 LEU A CA 1
ATOM 1542 C C . LEU A 1 187 ? 41.476 11.348 -21.992 1.00 73.56 187 LEU A C 1
ATOM 1544 O O . LEU A 1 187 ? 40.905 10.940 -20.983 1.00 73.56 187 LEU A O 1
ATOM 1548 N N . TYR A 1 188 ? 41.094 12.464 -22.618 1.00 77.88 188 TYR A N 1
ATOM 1549 C CA . TYR A 1 188 ? 39.951 13.266 -22.184 1.00 77.88 188 TYR A CA 1
ATOM 1550 C C . TYR A 1 188 ? 38.630 12.484 -22.259 1.00 77.88 188 TYR A C 1
ATOM 1552 O O . TYR A 1 188 ? 37.821 12.556 -21.333 1.00 77.88 188 TYR A O 1
ATOM 1560 N N . PHE A 1 189 ? 38.402 11.709 -23.324 1.00 73.94 189 PHE A N 1
ATOM 1561 C CA . PHE A 1 189 ? 37.201 10.880 -23.448 1.00 73.94 189 PHE A CA 1
ATOM 1562 C C . PHE A 1 189 ? 37.177 9.725 -22.447 1.00 73.94 189 PHE A C 1
ATOM 1564 O O . PHE A 1 189 ? 36.116 9.460 -21.883 1.00 73.94 189 PHE A O 1
ATOM 1571 N N . ILE A 1 190 ? 38.321 9.090 -22.173 1.00 73.38 190 ILE A N 1
ATOM 1572 C CA . ILE A 1 190 ? 38.428 8.064 -21.126 1.00 73.38 190 ILE A CA 1
ATOM 1573 C C . ILE A 1 190 ? 38.119 8.669 -19.760 1.00 73.38 190 ILE A C 1
ATOM 1575 O O . ILE A 1 190 ? 37.265 8.149 -19.044 1.00 73.38 190 ILE A O 1
ATOM 1579 N N . GLN A 1 191 ? 38.757 9.788 -19.414 1.00 75.44 191 GLN A N 1
ATOM 1580 C CA . GLN A 1 191 ? 38.553 10.441 -18.125 1.00 75.44 191 GLN A CA 1
ATOM 1581 C C . GLN A 1 191 ? 37.093 10.873 -17.951 1.00 75.44 191 GLN A C 1
ATOM 1583 O O . GLN A 1 191 ? 36.472 10.570 -16.937 1.00 75.44 191 GLN A O 1
ATOM 1588 N N . ARG A 1 192 ? 36.500 11.492 -18.975 1.00 78.00 192 ARG A N 1
ATOM 1589 C CA . ARG A 1 192 ? 35.099 11.922 -18.937 1.00 78.00 192 ARG A CA 1
ATOM 1590 C C . ARG A 1 192 ? 34.122 10.744 -18.921 1.00 78.00 192 ARG A C 1
ATOM 1592 O O . ARG A 1 192 ? 33.044 10.859 -18.343 1.00 78.00 192 ARG A O 1
ATOM 1599 N N . GLY A 1 193 ? 34.464 9.632 -19.569 1.00 76.69 193 GLY A N 1
ATOM 1600 C CA . GLY A 1 193 ? 33.706 8.383 -19.500 1.00 76.69 193 GLY A CA 1
ATOM 1601 C C . GLY A 1 193 ? 33.736 7.785 -18.095 1.00 76.69 193 GLY A C 1
ATOM 1602 O O . GLY A 1 193 ? 32.689 7.429 -17.561 1.00 76.69 193 GLY A O 1
ATOM 1603 N N . TYR A 1 194 ? 34.913 7.768 -17.468 1.00 72.06 194 TYR A N 1
ATOM 1604 C CA . TYR A 1 194 ? 35.106 7.306 -16.097 1.00 72.06 194 TYR A CA 1
ATOM 1605 C C . TYR A 1 194 ? 34.371 8.190 -15.081 1.00 72.06 194 TYR A C 1
ATOM 1607 O O . TYR A 1 194 ? 33.660 7.673 -14.228 1.00 72.06 194 TYR A O 1
ATOM 1615 N N . GLU A 1 195 ? 34.454 9.516 -15.217 1.00 73.00 195 GLU A N 1
ATOM 1616 C CA . GLU A 1 195 ? 33.727 10.476 -14.374 1.00 73.00 195 GLU A CA 1
ATOM 1617 C C . GLU A 1 195 ? 32.207 10.293 -14.480 1.00 73.00 195 GLU A C 1
ATOM 1619 O O . GLU A 1 195 ? 31.523 10.250 -13.462 1.00 73.00 195 GLU A O 1
ATOM 1624 N N . ARG A 1 196 ? 31.666 10.115 -15.696 1.00 75.81 196 ARG A N 1
ATOM 1625 C CA . ARG A 1 196 ? 30.233 9.816 -15.879 1.00 75.81 196 ARG A CA 1
ATOM 1626 C C . ARG A 1 196 ? 29.845 8.471 -15.279 1.00 75.81 196 ARG A C 1
ATOM 1628 O O . ARG A 1 196 ? 28.789 8.374 -14.664 1.00 75.81 196 ARG A O 1
ATOM 1635 N N . SER A 1 197 ? 30.679 7.448 -15.461 1.00 70.50 197 SER A N 1
ATOM 1636 C CA . SER A 1 197 ? 30.436 6.124 -14.887 1.00 70.50 197 SER A CA 1
ATOM 1637 C C . SER A 1 197 ? 30.436 6.173 -13.360 1.00 70.50 197 SER A C 1
ATOM 1639 O O . SER A 1 197 ? 29.593 5.538 -12.736 1.00 70.50 197 SER A O 1
ATOM 1641 N N . MET A 1 198 ? 31.344 6.945 -12.759 1.00 68.75 198 MET A N 1
ATOM 1642 C CA . MET A 1 198 ? 31.422 7.136 -11.311 1.00 68.75 198 MET A CA 1
ATOM 1643 C C . MET A 1 198 ? 30.243 7.940 -10.764 1.00 68.75 198 MET A C 1
ATOM 1645 O O . MET A 1 198 ? 29.663 7.546 -9.759 1.00 68.75 198 MET A O 1
ATOM 1649 N N . ASP A 1 199 ? 29.829 9.010 -11.446 1.00 75.25 199 ASP A N 1
ATOM 1650 C CA . ASP A 1 199 ? 28.638 9.786 -11.073 1.00 75.25 199 ASP A CA 1
ATOM 1651 C C . ASP A 1 199 ? 27.361 8.929 -11.144 1.00 75.25 199 ASP A C 1
ATOM 1653 O O . ASP A 1 199 ? 26.508 8.968 -10.257 1.00 75.25 199 ASP A O 1
ATOM 1657 N N . GLN A 1 200 ? 27.244 8.090 -12.176 1.00 71.12 200 GLN A N 1
ATOM 1658 C CA . GLN A 1 200 ? 26.112 7.179 -12.326 1.00 71.12 200 GLN A CA 1
ATOM 1659 C C . GLN A 1 200 ? 26.124 6.059 -11.275 1.00 71.12 200 GLN A C 1
ATOM 1661 O O . GLN A 1 200 ? 25.069 5.721 -10.737 1.00 71.12 200 GLN A O 1
ATOM 1666 N N . ALA A 1 201 ? 27.300 5.516 -10.948 1.00 66.19 201 ALA A N 1
ATOM 1667 C CA . ALA A 1 201 ? 27.461 4.546 -9.869 1.00 66.19 201 ALA A CA 1
ATOM 1668 C C . ALA A 1 201 ? 27.120 5.157 -8.499 1.00 66.19 201 ALA A C 1
ATOM 1670 O O . ALA A 1 201 ? 26.389 4.536 -7.731 1.00 66.19 201 ALA A O 1
ATOM 1671 N N . GLY A 1 202 ? 27.559 6.390 -8.222 1.00 70.19 202 GLY A N 1
ATOM 1672 C CA . GLY A 1 202 ? 27.228 7.117 -6.992 1.00 70.19 202 GLY A CA 1
ATOM 1673 C C . GLY A 1 202 ? 25.721 7.303 -6.815 1.00 70.19 202 GLY A C 1
ATOM 1674 O O . GLY A 1 202 ? 25.169 6.921 -5.788 1.00 70.19 202 GLY A O 1
ATOM 1675 N N . LYS A 1 203 ? 25.022 7.761 -7.861 1.00 76.00 203 LYS A N 1
ATOM 1676 C CA . LYS A 1 203 ? 23.553 7.896 -7.848 1.00 76.00 203 LYS A CA 1
ATOM 1677 C C . LYS A 1 203 ? 22.834 6.570 -7.603 1.00 76.00 203 LYS A C 1
ATOM 1679 O O . LYS A 1 203 ? 21.825 6.535 -6.905 1.00 76.00 203 LYS A O 1
ATOM 1684 N N . LEU A 1 204 ? 23.332 5.473 -8.175 1.00 70.12 204 LEU A N 1
ATOM 1685 C CA . LEU A 1 204 ? 22.772 4.141 -7.926 1.00 70.12 204 LEU A CA 1
ATOM 1686 C C . LEU A 1 204 ? 22.965 3.709 -6.468 1.00 70.12 204 LEU A C 1
ATOM 1688 O O . LEU A 1 204 ? 22.034 3.170 -5.874 1.00 70.12 204 LEU A O 1
ATOM 1692 N N . VAL A 1 205 ? 24.135 3.976 -5.882 1.00 70.94 205 VAL A N 1
ATOM 1693 C CA . VAL A 1 205 ? 24.411 3.700 -4.464 1.00 70.94 205 VAL A CA 1
ATOM 1694 C C . VAL A 1 205 ? 23.478 4.503 -3.557 1.00 70.94 205 VAL A C 1
ATOM 1696 O O . VAL A 1 205 ? 22.883 3.926 -2.650 1.00 70.94 205 VAL A O 1
ATOM 1699 N N . GLU A 1 206 ? 23.266 5.792 -3.831 1.00 75.06 206 GLU A N 1
ATOM 1700 C CA . GLU A 1 206 ? 22.328 6.631 -3.069 1.00 75.06 206 GLU A CA 1
ATOM 1701 C C . GLU A 1 206 ? 20.900 6.069 -3.090 1.00 75.06 206 GLU A C 1
ATOM 1703 O O . GLU A 1 206 ? 20.254 5.952 -2.046 1.00 75.06 206 GLU A O 1
ATOM 1708 N N . VAL A 1 207 ? 20.419 5.657 -4.268 1.00 76.44 207 VAL A N 1
ATOM 1709 C CA . VAL A 1 207 ? 19.090 5.044 -4.421 1.00 76.44 207 VAL A CA 1
ATOM 1710 C C . VAL A 1 207 ? 18.996 3.727 -3.649 1.00 76.44 207 VAL A C 1
ATOM 1712 O O . VAL A 1 207 ? 17.996 3.476 -2.978 1.00 76.44 207 VAL A O 1
ATOM 1715 N N . LEU A 1 208 ? 20.032 2.886 -3.703 1.00 71.38 208 LEU A N 1
ATOM 1716 C CA . LEU A 1 208 ? 20.059 1.618 -2.974 1.00 71.38 208 LEU A CA 1
ATOM 1717 C C . LEU A 1 208 ? 20.062 1.825 -1.455 1.00 71.38 208 LEU A C 1
ATOM 1719 O O . LEU A 1 208 ? 19.321 1.137 -0.756 1.00 71.38 208 LEU A O 1
ATOM 1723 N N . ILE A 1 209 ? 20.835 2.789 -0.947 1.00 73.12 209 ILE A N 1
ATOM 1724 C CA . ILE A 1 209 ? 20.862 3.138 0.481 1.00 73.12 209 ILE A CA 1
ATOM 1725 C C . ILE A 1 209 ? 19.501 3.680 0.930 1.00 73.12 209 ILE A C 1
ATOM 1727 O O . ILE A 1 209 ? 19.009 3.295 1.993 1.00 73.12 209 ILE A O 1
ATOM 1731 N N . SER A 1 210 ? 18.854 4.520 0.115 1.00 80.19 210 SER A N 1
ATOM 1732 C CA . SER A 1 210 ? 17.495 5.002 0.390 1.00 80.19 210 SER A CA 1
ATOM 1733 C C . SER A 1 210 ? 16.505 3.842 0.499 1.00 80.19 210 SER A C 1
ATOM 1735 O O . SER A 1 210 ? 15.831 3.703 1.517 1.00 80.19 210 SER A O 1
ATOM 1737 N N . ASN A 1 211 ? 16.481 2.956 -0.500 1.00 76.75 211 ASN A N 1
ATOM 1738 C CA . ASN A 1 211 ? 15.580 1.803 -0.520 1.00 76.75 211 ASN A CA 1
ATOM 1739 C C . ASN A 1 211 ? 15.826 0.854 0.662 1.00 76.75 211 ASN A C 1
ATOM 1741 O O . ASN A 1 211 ? 14.882 0.297 1.224 1.00 76.75 211 ASN A O 1
ATOM 1745 N N . LEU A 1 212 ? 17.089 0.666 1.054 1.00 74.75 212 LEU A N 1
ATOM 1746 C CA . LEU A 1 212 ? 17.459 -0.156 2.202 1.00 74.75 212 LEU A CA 1
ATOM 1747 C C . LEU A 1 212 ? 16.936 0.447 3.515 1.00 74.75 212 LEU A C 1
ATOM 1749 O O . LEU A 1 212 ? 16.370 -0.272 4.339 1.00 74.75 212 LEU A O 1
ATOM 1753 N N . ASN A 1 213 ? 17.073 1.762 3.694 1.00 80.06 213 ASN A N 1
ATOM 1754 C CA . ASN A 1 213 ? 16.529 2.472 4.852 1.00 80.06 213 ASN A CA 1
ATOM 1755 C C . ASN A 1 213 ? 14.991 2.420 4.893 1.00 80.06 213 ASN A C 1
ATOM 1757 O O . ASN A 1 213 ? 14.424 2.221 5.968 1.00 80.06 213 ASN A O 1
ATOM 1761 N N . ASP A 1 214 ? 14.318 2.529 3.746 1.00 79.19 214 ASP A N 1
ATOM 1762 C CA . ASP A 1 214 ? 12.859 2.397 3.660 1.00 79.19 214 ASP A CA 1
ATOM 1763 C C . ASP A 1 214 ? 12.397 0.986 4.038 1.00 79.19 214 ASP A C 1
ATOM 1765 O O . ASP A 1 214 ? 11.486 0.825 4.852 1.00 79.19 214 ASP A O 1
ATOM 1769 N N . CYS A 1 215 ? 13.083 -0.047 3.538 1.00 73.88 215 CYS A N 1
ATOM 1770 C CA . CYS A 1 215 ? 12.821 -1.428 3.939 1.00 73.88 215 CYS A CA 1
ATOM 1771 C C . CYS A 1 215 ? 12.971 -1.593 5.454 1.00 73.88 215 CYS A C 1
ATOM 1773 O O . CYS A 1 215 ? 12.112 -2.184 6.106 1.00 73.88 215 CYS A O 1
ATOM 1775 N N . PHE A 1 216 ? 14.044 -1.053 6.031 1.00 77.62 216 PHE A N 1
ATOM 1776 C CA . PHE A 1 216 ? 14.286 -1.110 7.468 1.00 77.62 216 PHE A CA 1
ATOM 1777 C C . PHE A 1 216 ? 13.207 -0.387 8.278 1.00 77.62 216 PHE A C 1
ATOM 1779 O O . PHE A 1 216 ? 12.774 -0.891 9.311 1.00 77.62 216 PHE A O 1
ATOM 1786 N N . LYS A 1 217 ? 12.707 0.744 7.785 1.00 82.75 217 LYS A N 1
ATOM 1787 C CA . LYS A 1 217 ? 11.601 1.470 8.409 1.00 82.75 217 LYS A CA 1
ATOM 1788 C C . LYS A 1 217 ? 10.303 0.661 8.402 1.00 82.75 217 LYS A C 1
ATOM 1790 O O . LYS A 1 217 ? 9.621 0.612 9.423 1.00 82.75 217 LYS A O 1
ATOM 1795 N N . GLU A 1 218 ? 9.961 0.019 7.287 1.00 78.50 218 GLU A N 1
ATOM 1796 C CA . GLU A 1 218 ? 8.773 -0.844 7.220 1.00 78.50 218 GLU A CA 1
ATOM 1797 C C . GLU A 1 218 ? 8.917 -2.080 8.115 1.00 78.50 218 GLU A C 1
ATOM 1799 O O . GLU A 1 218 ? 7.980 -2.444 8.824 1.00 78.50 218 GLU A O 1
ATOM 1804 N N . MET A 1 219 ? 10.111 -2.674 8.173 1.00 71.62 219 MET A N 1
ATOM 1805 C CA . MET A 1 219 ? 10.412 -3.775 9.092 1.00 71.62 219 MET A CA 1
ATOM 1806 C C . MET A 1 219 ? 10.230 -3.367 10.560 1.00 71.62 219 MET A C 1
ATOM 1808 O O . MET A 1 219 ? 9.565 -4.082 11.311 1.00 71.62 219 MET A O 1
ATOM 1812 N N . SER A 1 220 ? 10.737 -2.197 10.964 1.00 78.19 220 SER A N 1
ATOM 1813 C CA . SER A 1 220 ? 10.533 -1.653 12.313 1.00 78.19 220 SER A CA 1
ATOM 1814 C C . SER A 1 220 ? 9.051 -1.527 12.675 1.00 78.19 220 SER A C 1
ATOM 1816 O O . SER A 1 220 ? 8.677 -1.867 13.795 1.00 78.19 220 SER A O 1
ATOM 1818 N N . LYS A 1 221 ? 8.193 -1.093 11.738 1.00 80.44 221 LYS A N 1
ATOM 1819 C CA . LYS A 1 221 ? 6.740 -1.006 11.975 1.00 80.44 221 LYS A CA 1
ATOM 1820 C C . LYS A 1 221 ? 6.111 -2.376 12.211 1.00 80.44 221 LYS A C 1
ATOM 1822 O O . LYS A 1 221 ? 5.237 -2.500 13.062 1.00 80.44 221 LYS A O 1
ATOM 1827 N N . VAL A 1 222 ? 6.530 -3.398 11.461 1.00 74.88 222 VAL A N 1
ATOM 1828 C CA . VAL A 1 222 ? 6.017 -4.768 11.626 1.00 74.88 222 VAL A CA 1
ATOM 1829 C C . VAL A 1 222 ? 6.407 -5.329 12.990 1.00 74.88 222 VAL A C 1
ATOM 1831 O O . VAL A 1 222 ? 5.569 -5.944 13.649 1.00 74.88 222 VAL A O 1
ATOM 1834 N N . ILE A 1 223 ? 7.647 -5.094 13.428 1.00 69.44 223 ILE A N 1
ATOM 1835 C CA . ILE A 1 223 ? 8.098 -5.500 14.762 1.00 69.44 223 ILE A CA 1
ATOM 1836 C C . ILE A 1 223 ? 7.296 -4.750 15.831 1.00 69.44 223 ILE A C 1
ATOM 1838 O O . ILE A 1 223 ? 6.684 -5.401 16.669 1.00 69.44 223 ILE A O 1
ATOM 1842 N N . GLU A 1 224 ? 7.194 -3.418 15.750 1.00 79.69 224 GLU A N 1
ATOM 1843 C CA . GLU A 1 224 ? 6.421 -2.609 16.708 1.00 79.69 224 GLU A CA 1
ATOM 1844 C C . GLU A 1 224 ? 4.955 -3.048 16.784 1.00 79.69 224 GLU A C 1
ATOM 1846 O O . GLU A 1 224 ? 4.395 -3.151 17.872 1.00 79.69 224 GLU A O 1
ATOM 1851 N N . PHE A 1 225 ? 4.333 -3.363 15.648 1.00 71.31 225 PHE A N 1
ATOM 1852 C CA . PHE A 1 225 ? 2.962 -3.862 15.616 1.00 71.31 225 PHE A CA 1
ATOM 1853 C C . PHE A 1 225 ? 2.811 -5.209 16.336 1.00 71.31 225 PHE A C 1
ATOM 1855 O O . PHE A 1 225 ? 1.829 -5.416 17.047 1.00 71.31 225 PHE A O 1
ATOM 1862 N N . LYS A 1 226 ? 3.773 -6.124 16.163 1.00 64.38 226 LYS A N 1
ATOM 1863 C CA . LYS A 1 226 ? 3.684 -7.498 16.675 1.00 64.38 226 LYS A CA 1
ATOM 1864 C C . LYS A 1 226 ? 4.148 -7.654 18.118 1.00 64.38 226 LYS A C 1
ATOM 1866 O O . LYS A 1 226 ? 3.494 -8.345 18.888 1.00 64.38 226 LYS A O 1
ATOM 1871 N N . THR A 1 227 ? 5.263 -7.034 18.489 1.00 70.38 227 THR A N 1
ATOM 1872 C CA . THR A 1 227 ? 5.854 -7.173 19.828 1.00 70.38 227 THR A CA 1
ATOM 1873 C C . THR A 1 227 ? 5.429 -6.051 20.770 1.00 70.38 227 THR A C 1
ATOM 1875 O O . THR A 1 227 ? 5.663 -6.141 21.971 1.00 70.38 227 THR A O 1
ATOM 1878 N N . LYS A 1 228 ? 4.804 -4.985 20.243 1.00 75.12 228 LYS A N 1
ATOM 1879 C CA . LYS A 1 228 ? 4.561 -3.711 20.945 1.00 75.12 228 LYS A CA 1
ATOM 1880 C C . LYS A 1 228 ? 5.842 -3.011 21.414 1.00 75.12 228 LYS A C 1
ATOM 1882 O O . LYS A 1 228 ? 5.764 -2.033 22.157 1.00 75.12 228 LYS A O 1
ATOM 1887 N N . GLU A 1 229 ? 7.010 -3.457 20.952 1.00 72.00 229 GLU A N 1
ATOM 1888 C CA . GLU A 1 229 ? 8.295 -2.830 21.243 1.00 72.00 229 GLU A CA 1
ATOM 1889 C C . GLU A 1 229 ? 8.742 -1.941 20.085 1.00 72.00 229 GLU A C 1
ATOM 1891 O O . GLU A 1 229 ? 8.820 -2.357 18.929 1.00 72.00 229 GLU A O 1
ATOM 1896 N N . ARG A 1 230 ? 9.078 -0.688 20.400 1.00 74.31 230 ARG A N 1
ATOM 1897 C CA . ARG A 1 230 ? 9.591 0.257 19.408 1.00 74.31 230 ARG A CA 1
ATOM 1898 C C . ARG A 1 230 ? 11.046 -0.027 19.081 1.00 74.31 230 ARG A C 1
ATOM 1900 O O . ARG A 1 230 ? 11.930 0.216 19.899 1.00 74.31 230 ARG A O 1
ATOM 1907 N N . VAL A 1 231 ? 11.295 -0.411 17.834 1.00 74.94 231 VAL A N 1
ATOM 1908 C CA . VAL A 1 231 ? 12.647 -0.563 17.296 1.00 74.94 231 VAL A CA 1
ATOM 1909 C C . VAL A 1 231 ? 12.991 0.641 16.425 1.00 74.94 231 VAL A C 1
ATOM 1911 O O . VAL A 1 231 ? 12.511 0.770 15.299 1.00 74.94 231 VAL A O 1
ATOM 1914 N N . ASN A 1 232 ? 13.837 1.532 16.945 1.00 75.56 232 ASN A N 1
ATOM 1915 C CA . ASN A 1 232 ? 14.295 2.718 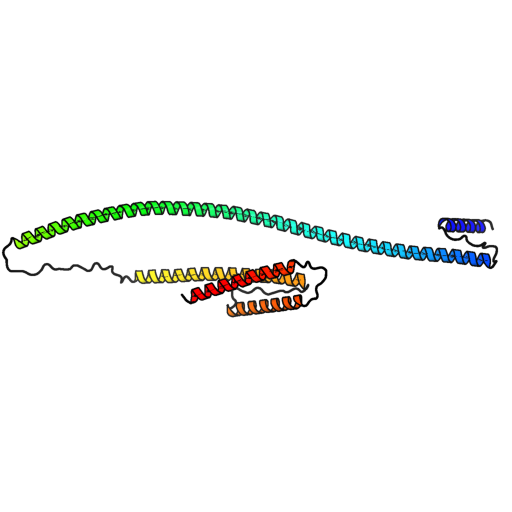16.225 1.00 75.56 232 ASN A CA 1
ATOM 1916 C C . ASN A 1 232 ? 15.718 2.513 15.694 1.00 75.56 232 ASN A C 1
ATOM 1918 O O . ASN A 1 232 ? 16.693 2.623 16.440 1.00 75.56 232 ASN A O 1
ATOM 1922 N N . TRP A 1 233 ? 15.842 2.212 14.403 1.00 78.50 233 TRP A N 1
ATOM 1923 C CA . TRP A 1 233 ? 17.140 2.063 13.754 1.00 78.50 233 TRP A CA 1
ATOM 1924 C C . TRP A 1 233 ? 17.633 3.390 13.182 1.00 78.50 233 TRP A C 1
ATOM 1926 O O . TRP A 1 233 ? 16.908 4.100 12.487 1.00 78.50 233 TRP A O 1
ATOM 1936 N N . LYS A 1 234 ? 18.907 3.706 13.434 1.00 76.75 234 LYS A N 1
ATOM 1937 C CA . LYS A 1 234 ? 19.562 4.870 12.831 1.00 76.75 234 LYS A CA 1
ATOM 1938 C C . LYS A 1 234 ? 19.677 4.670 11.304 1.00 76.75 234 LYS A C 1
ATOM 1940 O O . LYS A 1 234 ? 20.007 3.560 10.881 1.00 76.75 234 LYS A O 1
ATOM 1945 N N . PRO A 1 235 ? 19.441 5.691 10.465 1.00 74.94 235 PRO A N 1
ATOM 1946 C CA . PRO A 1 235 ? 19.630 5.566 9.020 1.00 74.94 235 PRO A CA 1
ATOM 1947 C C . PRO A 1 235 ? 21.082 5.219 8.683 1.00 74.94 235 PRO A C 1
ATOM 1949 O O . PRO A 1 235 ? 21.989 5.749 9.323 1.00 74.94 235 PRO A O 1
ATOM 1952 N N . ILE A 1 236 ? 21.283 4.349 7.693 1.00 76.56 236 ILE A N 1
ATOM 1953 C CA . ILE A 1 236 ? 22.607 4.094 7.110 1.00 76.56 236 ILE A CA 1
ATOM 1954 C C . ILE A 1 236 ? 22.996 5.305 6.260 1.00 76.56 236 ILE A C 1
ATOM 1956 O O . ILE A 1 236 ? 22.191 5.759 5.438 1.00 76.56 236 ILE A O 1
ATOM 1960 N N . GLY A 1 237 ? 24.196 5.835 6.492 1.00 72.62 237 GLY A N 1
ATOM 1961 C CA . GLY A 1 237 ? 24.719 7.019 5.814 1.00 72.62 237 GLY A CA 1
ATOM 1962 C C . GLY A 1 237 ? 25.409 6.692 4.488 1.00 72.62 237 GLY A C 1
ATOM 1963 O O . GLY A 1 237 ? 26.037 5.652 4.345 1.00 72.62 237 GLY A O 1
ATOM 1964 N N . ILE A 1 238 ? 25.332 7.613 3.522 1.00 61.06 238 ILE A N 1
ATOM 1965 C CA . ILE A 1 238 ? 26.035 7.503 2.224 1.00 61.06 238 ILE A CA 1
ATOM 1966 C C . ILE A 1 238 ? 27.558 7.667 2.388 1.00 61.06 238 ILE A C 1
ATOM 1968 O O . ILE A 1 238 ? 28.330 7.212 1.551 1.00 61.06 238 ILE A O 1
ATOM 1972 N N . GLU A 1 239 ? 27.991 8.294 3.483 1.00 64.00 239 GLU A N 1
ATOM 1973 C CA . GLU A 1 239 ? 29.402 8.534 3.807 1.00 64.00 239 GLU A CA 1
ATOM 1974 C C . GLU A 1 239 ? 30.061 7.370 4.575 1.00 64.00 239 GLU A C 1
ATOM 1976 O O . GLU A 1 239 ? 31.260 7.421 4.843 1.00 64.00 239 GLU A O 1
ATOM 1981 N N . GLU A 1 240 ? 29.298 6.337 4.952 1.00 64.94 240 GLU A N 1
ATOM 1982 C CA . GLU A 1 240 ? 29.808 5.180 5.699 1.00 64.94 240 GLU A CA 1
ATOM 1983 C C . GLU A 1 240 ? 30.581 4.226 4.767 1.00 64.94 240 GLU A C 1
ATOM 1985 O O . GLU A 1 240 ? 30.225 4.044 3.600 1.00 64.94 240 GLU A O 1
ATOM 1990 N N . ASP A 1 241 ? 31.660 3.610 5.266 1.00 72.50 241 ASP A N 1
ATOM 1991 C CA . ASP A 1 241 ? 32.456 2.655 4.480 1.00 72.50 241 ASP A CA 1
ATOM 1992 C C . ASP A 1 241 ? 31.576 1.462 4.059 1.00 72.50 241 ASP A C 1
ATOM 1994 O O . ASP A 1 241 ? 30.743 0.980 4.829 1.00 72.50 241 ASP A O 1
ATOM 1998 N N . ALA A 1 242 ? 31.777 0.926 2.854 1.00 62.84 242 ALA A N 1
ATOM 1999 C CA . ALA A 1 242 ? 31.013 -0.202 2.325 1.00 62.84 242 ALA A CA 1
ATOM 2000 C C . ALA A 1 242 ? 31.022 -1.413 3.277 1.00 62.84 242 ALA A C 1
ATOM 2002 O O . ALA A 1 242 ? 30.011 -2.103 3.417 1.00 62.84 242 ALA A O 1
ATOM 2003 N N . LYS A 1 243 ? 32.137 -1.640 3.987 1.00 69.00 243 LYS A N 1
ATOM 2004 C CA . LYS A 1 243 ? 32.229 -2.672 5.034 1.00 69.00 243 LYS A CA 1
ATOM 2005 C C . LYS A 1 243 ? 31.374 -2.364 6.263 1.00 69.00 243 LYS A C 1
ATOM 2007 O O . LYS A 1 243 ? 30.844 -3.281 6.884 1.00 69.00 243 LYS A O 1
ATOM 2012 N N . GLU A 1 244 ? 31.252 -1.098 6.634 1.00 70.44 244 GLU A N 1
ATOM 2013 C CA . GLU A 1 244 ? 30.463 -0.643 7.779 1.00 70.44 244 GLU A CA 1
ATOM 2014 C C . GLU A 1 244 ? 28.960 -0.726 7.481 1.00 70.44 244 GLU A C 1
ATOM 2016 O O . GLU A 1 244 ? 28.189 -1.230 8.304 1.00 70.44 244 GLU A O 1
ATOM 2021 N N . ILE A 1 245 ? 28.570 -0.370 6.253 1.00 68.31 245 ILE A N 1
ATOM 2022 C CA . ILE A 1 245 ? 27.223 -0.571 5.706 1.00 68.31 245 ILE A CA 1
ATOM 2023 C C . ILE A 1 245 ? 26.860 -2.061 5.711 1.00 68.31 245 ILE A C 1
ATOM 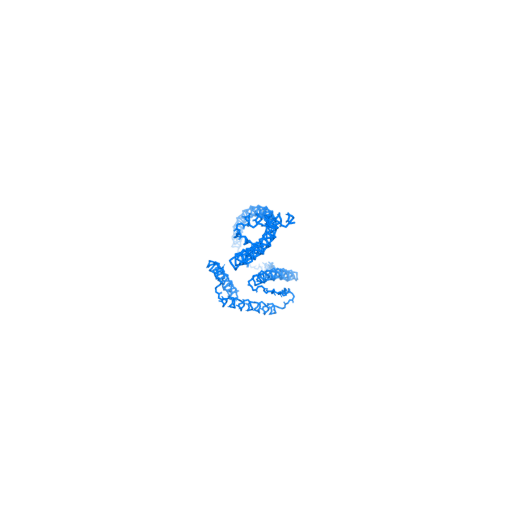2025 O O . ILE A 1 245 ? 25.798 -2.446 6.206 1.00 68.31 245 ILE A O 1
ATOM 2029 N N . GLU A 1 246 ? 27.746 -2.918 5.194 1.00 70.12 246 GLU A N 1
ATOM 2030 C CA . GLU A 1 246 ? 27.524 -4.364 5.137 1.00 70.12 246 GLU A CA 1
ATOM 2031 C C . GLU A 1 246 ? 27.381 -4.978 6.537 1.00 70.12 246 GLU A C 1
ATOM 2033 O O . GLU A 1 246 ? 26.471 -5.777 6.775 1.00 70.12 246 GLU A O 1
ATOM 2038 N N . ASN A 1 247 ? 28.243 -4.589 7.479 1.00 73.06 247 ASN A N 1
ATOM 2039 C CA . ASN A 1 247 ? 28.190 -5.075 8.857 1.00 73.06 247 ASN A CA 1
ATOM 2040 C C . ASN A 1 247 ? 26.897 -4.646 9.557 1.00 73.06 247 ASN A C 1
ATOM 2042 O O . ASN A 1 247 ? 26.227 -5.478 10.167 1.00 73.06 247 ASN A O 1
ATOM 2046 N N . THR A 1 248 ? 26.504 -3.383 9.397 1.00 71.19 248 THR A N 1
ATOM 2047 C CA . THR A 1 248 ? 25.276 -2.833 9.981 1.00 71.19 248 THR A CA 1
ATOM 2048 C C . THR A 1 248 ? 24.029 -3.496 9.391 1.00 71.19 248 THR A C 1
ATOM 2050 O O . THR A 1 248 ? 23.088 -3.826 10.117 1.00 71.19 248 THR A O 1
ATOM 2053 N N . ALA A 1 249 ? 24.015 -3.751 8.080 1.00 69.38 249 ALA A N 1
ATOM 2054 C CA . ALA A 1 249 ? 22.934 -4.481 7.427 1.00 69.38 249 ALA A CA 1
ATOM 2055 C C . ALA A 1 249 ? 22.847 -5.930 7.935 1.00 69.38 249 ALA A C 1
ATOM 2057 O O . ALA A 1 249 ? 21.757 -6.401 8.265 1.00 69.38 249 ALA A O 1
ATOM 2058 N N . LYS A 1 250 ? 23.985 -6.627 8.058 1.00 75.31 250 LYS A N 1
ATOM 2059 C CA . LYS A 1 250 ? 24.052 -7.996 8.597 1.00 75.31 250 LYS A CA 1
ATOM 2060 C C . LYS A 1 250 ? 23.572 -8.076 10.043 1.00 75.31 250 LYS A C 1
ATOM 2062 O O . LYS A 1 250 ? 22.814 -8.985 10.375 1.00 75.31 250 LYS A O 1
ATOM 2067 N N . GLU A 1 251 ? 23.974 -7.131 10.885 1.00 78.00 251 GLU A N 1
ATOM 2068 C CA . GLU A 1 251 ? 23.553 -7.067 12.285 1.00 78.00 251 GLU A CA 1
ATOM 2069 C C . GLU A 1 251 ? 22.031 -6.901 12.403 1.00 78.00 251 GLU A C 1
ATOM 2071 O O . GLU A 1 251 ? 21.375 -7.679 13.095 1.00 78.00 251 GLU A O 1
ATOM 2076 N N . ARG A 1 252 ? 21.440 -5.970 11.642 1.00 76.69 252 ARG A N 1
ATOM 2077 C CA . ARG A 1 252 ? 19.980 -5.752 11.627 1.00 76.69 252 ARG A CA 1
ATOM 2078 C C . ARG A 1 252 ? 19.211 -6.958 11.100 1.00 76.69 252 ARG A C 1
ATOM 2080 O O . ARG A 1 252 ? 18.175 -7.313 11.656 1.00 76.69 252 ARG A O 1
ATOM 2087 N N . ILE A 1 253 ? 19.727 -7.620 10.064 1.00 73.56 253 ILE A N 1
ATOM 2088 C CA . ILE A 1 253 ? 19.142 -8.859 9.534 1.00 73.56 253 ILE A CA 1
ATOM 2089 C C . ILE A 1 253 ? 19.187 -9.979 10.582 1.00 73.56 253 ILE A C 1
ATOM 2091 O O . ILE A 1 253 ? 18.230 -10.742 10.697 1.00 73.56 253 ILE A O 1
ATOM 2095 N N . ASN A 1 254 ? 20.264 -10.087 11.360 1.00 74.44 254 ASN A N 1
ATOM 2096 C CA . ASN A 1 254 ? 20.357 -11.092 12.418 1.00 74.44 254 ASN A CA 1
ATOM 2097 C C . ASN A 1 254 ? 19.395 -10.797 13.576 1.00 74.44 254 ASN A C 1
ATOM 2099 O O . ASN A 1 254 ? 18.707 -11.711 14.019 1.00 74.44 254 ASN A O 1
ATOM 2103 N N . LEU A 1 255 ? 19.271 -9.536 14.004 1.00 73.56 255 LEU A N 1
ATOM 2104 C CA . LEU A 1 255 ? 18.273 -9.128 15.005 1.00 73.56 255 LEU A CA 1
ATOM 2105 C C . LEU A 1 255 ? 16.843 -9.433 14.540 1.00 73.56 255 LEU A C 1
ATOM 2107 O O . LEU A 1 255 ? 16.023 -9.915 15.313 1.00 73.56 255 LEU A O 1
ATOM 2111 N N . MET A 1 256 ? 16.561 -9.214 13.257 1.00 67.19 256 MET A N 1
ATOM 2112 C CA . MET A 1 256 ? 15.287 -9.576 12.635 1.00 67.19 256 MET A CA 1
ATOM 2113 C C . MET A 1 256 ? 15.021 -11.081 12.648 1.00 67.19 256 MET A C 1
ATOM 2115 O O . MET A 1 256 ? 13.907 -11.504 12.956 1.00 67.19 256 MET A O 1
ATOM 2119 N N . LYS A 1 257 ? 16.020 -11.898 12.296 1.00 72.12 257 LYS A N 1
ATOM 2120 C CA . LYS A 1 257 ? 15.890 -13.360 12.338 1.00 72.12 257 LYS A CA 1
ATOM 2121 C C . LYS A 1 257 ? 15.607 -13.838 13.754 1.00 72.12 257 LYS A C 1
ATOM 2123 O O . LYS A 1 257 ? 14.664 -14.596 13.930 1.00 72.12 257 LYS A O 1
ATOM 2128 N N . GLN A 1 258 ? 16.342 -13.316 14.734 1.00 75.19 258 GLN A N 1
ATOM 2129 C CA . GLN A 1 258 ? 16.127 -13.634 16.141 1.00 75.19 258 GLN A CA 1
ATOM 2130 C C . GLN A 1 258 ? 14.711 -13.255 16.586 1.00 75.19 258 GLN A C 1
ATOM 2132 O O . GLN A 1 258 ? 13.989 -14.104 17.089 1.00 75.19 258 GLN A O 1
ATOM 2137 N N . ALA A 1 259 ? 14.259 -12.030 16.296 1.00 64.81 259 ALA A N 1
ATOM 2138 C CA . ALA A 1 259 ? 12.896 -11.608 16.613 1.00 64.81 259 ALA A CA 1
ATOM 2139 C C . ALA A 1 259 ? 11.838 -12.491 15.927 1.00 64.81 259 ALA A C 1
ATOM 2141 O O . ALA A 1 259 ? 10.781 -12.745 16.491 1.00 64.81 259 ALA A O 1
ATOM 2142 N N . THR A 1 260 ? 12.111 -12.978 14.713 1.00 64.69 260 THR A N 1
ATOM 2143 C CA . THR A 1 260 ? 11.204 -13.879 13.986 1.00 64.69 260 THR A CA 1
ATOM 2144 C C . THR A 1 260 ? 11.155 -15.273 14.605 1.00 64.69 260 THR A C 1
ATOM 2146 O O . THR A 1 260 ? 10.069 -15.828 14.736 1.00 64.69 260 THR A O 1
ATOM 2149 N N . GLU A 1 261 ? 12.296 -15.817 15.021 1.00 72.00 261 GLU A N 1
ATOM 2150 C CA . GLU A 1 261 ? 12.377 -17.095 15.737 1.00 72.00 261 GLU A CA 1
ATOM 2151 C C . GLU A 1 261 ? 11.710 -17.010 17.116 1.00 72.00 261 GLU A C 1
ATOM 2153 O O . GLU A 1 261 ? 10.937 -17.895 17.477 1.00 72.00 261 GLU A O 1
ATOM 2158 N N . ASP A 1 262 ? 11.927 -15.917 17.849 1.00 64.50 262 ASP A N 1
ATOM 2159 C CA . ASP A 1 262 ? 11.277 -15.659 19.136 1.00 64.50 262 ASP A CA 1
ATOM 2160 C C . ASP A 1 262 ? 9.749 -15.520 18.961 1.00 64.50 262 ASP A C 1
ATOM 2162 O O . ASP A 1 262 ? 8.974 -15.988 19.796 1.00 64.50 262 ASP A O 1
ATOM 2166 N N . MET A 1 263 ? 9.299 -14.950 17.833 1.00 59.97 263 MET A N 1
ATOM 2167 C CA . MET A 1 263 ? 7.882 -14.892 17.454 1.00 59.97 263 MET A CA 1
ATOM 2168 C C . MET A 1 263 ? 7.294 -16.259 17.069 1.00 59.97 263 MET A C 1
ATOM 2170 O O . MET A 1 263 ? 6.131 -16.501 17.371 1.00 59.97 263 MET A O 1
ATOM 2174 N N . GLU A 1 264 ? 8.051 -17.156 16.427 1.00 62.38 264 GLU A N 1
ATOM 2175 C CA . GLU A 1 264 ? 7.597 -18.528 16.122 1.00 62.38 264 GLU A CA 1
ATOM 2176 C C . GLU A 1 264 ? 7.508 -19.418 17.379 1.00 62.38 264 GLU A C 1
ATOM 2178 O O . GLU A 1 264 ? 6.835 -20.448 17.355 1.00 62.38 264 GLU A O 1
ATOM 2183 N N . GLN A 1 265 ? 8.157 -19.031 18.483 1.00 61.72 265 GLN A N 1
ATOM 2184 C CA . GLN A 1 265 ? 8.066 -19.723 19.776 1.00 61.72 265 GLN A CA 1
ATOM 2185 C C . GLN A 1 265 ? 6.913 -19.234 20.668 1.00 61.72 265 GLN A C 1
ATOM 2187 O O . GLN A 1 265 ? 6.594 -19.892 21.667 1.00 61.72 265 GLN A O 1
ATOM 2192 N N . LEU A 1 266 ? 6.268 -18.112 20.332 1.00 50.91 266 LEU A N 1
ATOM 2193 C CA . LEU A 1 266 ? 5.032 -17.692 20.988 1.00 50.91 266 LEU A CA 1
ATOM 2194 C C . LEU A 1 266 ? 3.917 -18.666 20.582 1.00 50.91 266 LEU A C 1
ATOM 2196 O O . LEU A 1 266 ? 3.658 -18.862 19.398 1.00 50.91 266 LEU A O 1
ATOM 2200 N N . LYS A 1 267 ? 3.299 -19.325 21.573 1.00 50.03 267 LYS A N 1
ATOM 2201 C CA . LYS A 1 267 ? 2.201 -20.279 21.348 1.00 50.03 267 LYS A CA 1
ATOM 2202 C C . LYS A 1 267 ? 1.099 -19.627 20.518 1.00 50.03 267 LYS A C 1
ATOM 2204 O O . LYS A 1 267 ? 0.753 -18.483 20.797 1.00 50.03 267 LYS A O 1
ATOM 2209 N N . ASP A 1 268 ? 0.559 -20.398 19.572 1.00 45.81 268 ASP A N 1
ATOM 2210 C CA . ASP A 1 268 ? -0.588 -20.020 18.750 1.00 45.81 268 ASP A CA 1
ATOM 2211 C C . ASP A 1 268 ? -1.688 -19.423 19.638 1.00 45.81 268 ASP A C 1
ATOM 2213 O O . ASP A 1 268 ? -2.268 -20.105 20.485 1.00 45.81 268 ASP A O 1
ATOM 2217 N N . ASP A 1 269 ? -1.899 -18.123 19.470 1.00 47.19 269 ASP A N 1
ATOM 2218 C CA . ASP A 1 269 ? -3.046 -17.402 19.997 1.00 47.19 269 ASP A CA 1
ATOM 2219 C C . ASP A 1 269 ? -4.211 -17.680 19.036 1.00 47.19 269 ASP A C 1
ATOM 2221 O O . ASP A 1 269 ? -4.057 -17.530 17.817 1.00 47.19 269 ASP A O 1
ATOM 2225 N N . ASP A 1 270 ? -5.358 -18.112 19.568 1.00 49.31 270 ASP A N 1
ATOM 2226 C CA . ASP A 1 270 ? -6.536 -18.571 18.804 1.00 49.31 270 ASP A CA 1
ATOM 2227 C C . ASP A 1 270 ? -7.137 -17.477 17.880 1.00 49.31 270 ASP A C 1
ATOM 2229 O O . ASP A 1 270 ? -8.029 -17.754 17.075 1.00 49.31 270 ASP A O 1
ATOM 2233 N N . ASP A 1 271 ? -6.618 -16.246 17.948 1.00 50.44 271 ASP A N 1
ATOM 2234 C CA . ASP A 1 271 ? -7.075 -15.066 17.210 1.00 50.44 271 ASP A CA 1
ATOM 2235 C C . ASP A 1 271 ? -6.338 -14.789 15.882 1.00 50.44 271 ASP A C 1
ATOM 2237 O O . ASP A 1 271 ? -6.688 -13.834 15.179 1.00 50.44 271 ASP A O 1
ATOM 2241 N N . PHE A 1 272 ? -5.342 -15.594 15.473 1.00 50.06 272 PHE A N 1
ATOM 2242 C CA . PHE A 1 272 ? -4.633 -15.358 14.202 1.00 50.06 272 PHE A CA 1
ATOM 2243 C C . PHE A 1 272 ? -5.080 -16.290 13.055 1.00 50.06 272 PHE A C 1
ATOM 2245 O O . PHE A 1 272 ? -4.966 -17.513 13.159 1.00 50.06 272 PHE A O 1
ATOM 2252 N N . PRO A 1 273 ? -5.524 -15.757 11.896 1.00 52.56 273 PRO A N 1
ATOM 2253 C CA . PRO A 1 273 ? -5.937 -16.589 10.772 1.00 52.56 273 PRO A CA 1
ATOM 2254 C C . PRO A 1 273 ? -4.767 -17.400 10.200 1.00 52.56 273 PRO A C 1
ATOM 2256 O O . PRO A 1 273 ? -3.758 -16.856 9.748 1.00 52.56 273 PRO A O 1
ATOM 2259 N N . SER A 1 274 ? -4.942 -18.716 10.123 1.00 54.38 274 SER A N 1
ATOM 2260 C CA . SER A 1 274 ? -3.958 -19.696 9.637 1.00 54.38 274 SER A CA 1
ATOM 2261 C C . SER A 1 274 ? -3.489 -19.503 8.182 1.00 54.38 274 SER A C 1
ATOM 2263 O O . SER A 1 274 ? -2.584 -20.203 7.725 1.00 54.38 274 SER A O 1
ATOM 2265 N N . TYR A 1 275 ? -4.058 -18.547 7.438 1.00 53.12 275 TYR A N 1
ATOM 2266 C CA . TYR A 1 275 ? -3.744 -18.297 6.029 1.00 53.12 275 TYR A CA 1
ATOM 2267 C C . TYR A 1 275 ? -2.619 -17.271 5.799 1.00 53.12 275 TYR A C 1
ATOM 2269 O O . TYR A 1 275 ? -2.005 -17.272 4.730 1.00 53.12 275 TYR A O 1
ATOM 2277 N N . THR A 1 276 ? -2.313 -16.409 6.774 1.00 55.28 276 THR A N 1
ATOM 2278 C CA . THR A 1 276 ? -1.376 -15.281 6.594 1.00 55.28 276 THR A CA 1
ATOM 2279 C C . THR A 1 276 ? 0.089 -15.717 6.686 1.00 55.28 276 THR A C 1
ATOM 2281 O O . THR A 1 276 ? 0.950 -15.212 5.964 1.00 55.28 276 THR A O 1
ATOM 2284 N N . VAL A 1 277 ? 0.381 -16.705 7.538 1.00 58.72 277 VAL A N 1
ATOM 2285 C CA . VAL A 1 277 ? 1.730 -17.270 7.713 1.00 58.72 277 VAL A CA 1
ATOM 2286 C C . VAL A 1 277 ? 2.217 -18.007 6.451 1.00 58.72 277 VAL A C 1
ATOM 2288 O O . VAL A 1 277 ? 3.345 -17.749 6.020 1.00 58.72 277 VAL A O 1
ATOM 2291 N N . PRO A 1 278 ? 1.402 -18.848 5.782 1.00 63.75 278 PRO A N 1
ATOM 2292 C CA . PRO A 1 278 ? 1.759 -19.428 4.487 1.00 63.75 278 PRO A CA 1
ATOM 2293 C C . PRO A 1 278 ? 2.084 -18.389 3.406 1.00 63.75 278 PRO A C 1
ATOM 2295 O O . PRO A 1 278 ? 3.048 -18.568 2.663 1.00 63.75 278 PRO A O 1
ATOM 2298 N N . GLN A 1 279 ? 1.332 -17.284 3.339 1.00 59.94 279 GLN A N 1
ATOM 2299 C CA . GLN A 1 279 ? 1.553 -16.226 2.344 1.00 59.94 279 GLN A CA 1
ATOM 2300 C C . GLN A 1 279 ? 2.880 -15.491 2.569 1.00 59.94 279 GLN A C 1
ATOM 2302 O O . GLN A 1 279 ? 3.626 -15.261 1.619 1.00 59.94 279 GLN A O 1
ATOM 2307 N N . LEU A 1 280 ? 3.226 -15.194 3.825 1.00 55.84 280 LEU A N 1
ATOM 2308 C CA . LEU A 1 280 ? 4.525 -14.621 4.193 1.00 55.84 280 LEU A CA 1
ATOM 2309 C C . LEU A 1 280 ? 5.689 -15.568 3.873 1.00 55.84 280 LEU A C 1
ATOM 2311 O O . LEU A 1 280 ? 6.697 -15.133 3.314 1.00 55.84 280 LEU A O 1
ATOM 2315 N N . LYS A 1 281 ? 5.538 -16.870 4.153 1.00 61.41 281 LYS A N 1
ATOM 2316 C CA . LYS A 1 281 ? 6.539 -17.890 3.790 1.00 61.41 281 LYS A CA 1
ATOM 2317 C C . LYS A 1 281 ? 6.739 -17.973 2.275 1.00 61.41 281 LYS A C 1
ATOM 2319 O O . LYS A 1 281 ? 7.875 -18.065 1.812 1.00 61.41 281 LYS A O 1
ATOM 2324 N N . GLN A 1 282 ? 5.660 -17.876 1.500 1.00 67.19 282 GLN A N 1
ATOM 2325 C CA . GLN A 1 282 ? 5.724 -17.876 0.040 1.00 67.19 282 GLN A CA 1
ATOM 2326 C C . GLN A 1 282 ? 6.440 -16.628 -0.502 1.00 67.19 282 GLN A C 1
ATOM 2328 O O . GLN A 1 282 ? 7.300 -16.747 -1.375 1.00 67.19 282 GLN A O 1
ATOM 2333 N N . LEU A 1 283 ? 6.154 -15.447 0.053 1.00 64.75 283 LEU A N 1
ATOM 2334 C CA . LEU A 1 283 ? 6.785 -14.190 -0.361 1.00 64.75 283 LEU A CA 1
ATOM 2335 C C . LEU A 1 283 ? 8.292 -14.170 -0.054 1.00 64.75 283 LEU A C 1
ATOM 2337 O O . LEU A 1 283 ? 9.096 -13.781 -0.901 1.00 64.75 283 LEU A O 1
ATOM 2341 N N . LEU A 1 284 ? 8.684 -14.660 1.127 1.00 65.62 284 LEU A N 1
ATOM 2342 C CA . LEU A 1 284 ? 10.090 -14.792 1.522 1.00 65.62 284 LEU A CA 1
ATOM 2343 C C . LEU A 1 284 ? 10.853 -15.795 0.644 1.00 65.62 284 LEU A C 1
ATOM 2345 O O . LEU A 1 284 ? 12.014 -15.556 0.311 1.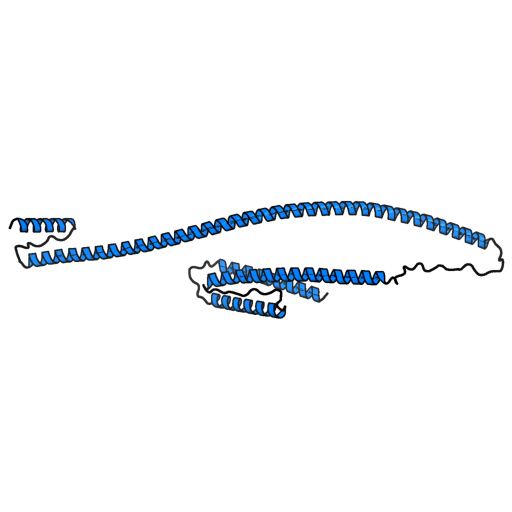00 65.62 284 LEU A O 1
ATOM 2349 N N . SER A 1 285 ? 10.202 -16.883 0.221 1.00 76.56 285 SER A N 1
ATOM 2350 C CA . SER A 1 285 ? 10.788 -17.858 -0.707 1.00 76.56 285 SER A CA 1
ATOM 2351 C C . SER A 1 285 ? 11.095 -17.233 -2.071 1.00 76.56 285 SER A C 1
ATOM 2353 O O . SER A 1 285 ? 12.200 -17.395 -2.583 1.00 76.56 285 SER A O 1
ATOM 2355 N N . ILE A 1 286 ? 10.148 -16.471 -2.628 1.00 80.25 286 ILE A N 1
ATOM 2356 C CA . ILE A 1 286 ? 10.316 -15.779 -3.918 1.00 80.25 286 ILE A CA 1
ATOM 2357 C C . ILE A 1 286 ? 11.462 -14.761 -3.838 1.00 80.25 286 ILE A C 1
ATOM 2359 O O . ILE A 1 286 ? 12.291 -14.657 -4.746 1.00 80.25 286 ILE A O 1
ATOM 2363 N N . TYR A 1 287 ? 11.545 -14.023 -2.729 1.00 68.94 287 TYR A N 1
ATOM 2364 C CA . TYR A 1 287 ? 12.598 -13.030 -2.531 1.00 68.94 287 TYR A CA 1
ATOM 2365 C C . TYR A 1 287 ? 13.988 -13.678 -2.450 1.00 68.94 287 TYR A C 1
ATOM 2367 O O . TYR A 1 287 ? 14.942 -13.194 -3.062 1.00 68.94 287 TYR A O 1
ATOM 2375 N N . LYS A 1 288 ? 14.096 -14.821 -1.761 1.00 80.75 288 LYS A N 1
ATOM 2376 C CA . LYS A 1 288 ? 15.336 -15.599 -1.664 1.00 80.75 288 LYS A CA 1
ATOM 2377 C C . LYS A 1 288 ? 15.811 -16.106 -3.031 1.00 80.75 288 LYS A C 1
ATOM 2379 O O . LYS A 1 288 ? 16.975 -15.905 -3.369 1.00 80.75 288 LYS A O 1
ATOM 2384 N N . GLU A 1 289 ? 14.921 -16.690 -3.835 1.00 81.50 289 GLU A N 1
ATOM 2385 C CA . GLU A 1 289 ? 15.258 -17.150 -5.194 1.00 81.50 289 GLU A CA 1
ATOM 2386 C C . GLU A 1 289 ? 15.749 -16.004 -6.087 1.00 81.50 289 GLU A C 1
ATOM 2388 O O . GLU A 1 289 ? 16.702 -16.163 -6.852 1.00 81.50 289 GLU A O 1
ATOM 2393 N N . THR A 1 290 ? 15.142 -14.823 -5.954 1.00 77.19 290 THR A N 1
ATOM 2394 C CA . THR A 1 290 ? 15.523 -13.640 -6.735 1.00 77.19 290 THR A CA 1
ATOM 2395 C C . THR A 1 290 ? 16.939 -13.166 -6.389 1.00 77.19 290 THR A C 1
ATOM 2397 O O . THR A 1 290 ? 17.716 -12.837 -7.290 1.00 77.19 290 THR A O 1
ATOM 2400 N N . ILE A 1 291 ? 17.309 -13.178 -5.102 1.00 76.00 291 ILE A N 1
ATOM 2401 C CA . ILE A 1 291 ? 18.664 -12.837 -4.638 1.00 76.00 291 ILE A CA 1
ATOM 2402 C C . ILE A 1 291 ? 19.690 -13.846 -5.163 1.00 76.00 291 ILE A C 1
ATOM 2404 O O . ILE A 1 291 ? 20.736 -13.447 -5.675 1.00 76.00 291 ILE A O 1
ATOM 2408 N N . GLU A 1 292 ? 19.389 -15.142 -5.086 1.00 82.25 292 GLU A N 1
ATOM 2409 C CA . GLU A 1 292 ? 20.293 -16.197 -5.558 1.00 82.25 292 GLU A CA 1
ATOM 2410 C C . GLU A 1 292 ? 20.523 -16.122 -7.078 1.00 82.25 292 GLU A C 1
ATOM 2412 O O . GLU A 1 292 ? 21.643 -16.326 -7.553 1.00 82.25 292 GLU A O 1
ATOM 2417 N N . GLN A 1 293 ? 19.492 -15.775 -7.857 1.00 79.38 293 GLN A N 1
ATOM 2418 C CA . GLN A 1 293 ? 19.631 -15.534 -9.297 1.00 79.38 293 GLN A CA 1
ATOM 2419 C C . GLN A 1 293 ? 20.528 -14.329 -9.601 1.00 79.38 293 GLN A C 1
ATOM 2421 O O . GLN A 1 293 ? 21.383 -14.413 -10.482 1.00 79.38 293 GLN A O 1
ATOM 2426 N N . HIS A 1 294 ? 20.381 -13.231 -8.856 1.00 68.62 294 HIS A N 1
ATOM 2427 C CA . HIS A 1 294 ? 21.216 -12.041 -9.039 1.00 68.62 294 HIS A CA 1
ATOM 2428 C C . HIS A 1 294 ? 22.671 -12.290 -8.635 1.00 68.62 294 HIS A C 1
ATOM 2430 O O . HIS A 1 294 ? 23.581 -11.838 -9.326 1.00 68.62 294 HIS A O 1
ATOM 2436 N N . GLN A 1 295 ? 22.906 -13.061 -7.570 1.00 78.94 295 GLN A N 1
ATOM 2437 C CA . GLN A 1 295 ? 24.254 -13.483 -7.189 1.00 78.94 295 GLN A CA 1
ATOM 2438 C C . GLN A 1 295 ? 24.906 -14.334 -8.279 1.00 78.94 295 GLN A C 1
ATOM 2440 O O . GLN A 1 295 ? 26.045 -14.061 -8.642 1.00 78.94 295 GLN A O 1
ATOM 2445 N N . LYS A 1 296 ? 24.180 -15.293 -8.870 1.00 81.19 296 LYS A N 1
ATOM 2446 C CA . LYS A 1 296 ? 24.692 -16.084 -10.003 1.00 81.19 296 LYS A CA 1
ATOM 2447 C C . LYS A 1 296 ? 25.058 -15.218 -11.207 1.00 81.19 296 LYS A C 1
ATOM 2449 O O . LYS A 1 296 ? 26.094 -15.453 -11.823 1.00 81.19 296 LYS A O 1
ATOM 2454 N N . LEU A 1 297 ? 24.233 -14.223 -11.531 1.00 75.88 297 LEU A N 1
ATOM 2455 C CA . LEU A 1 297 ? 24.497 -13.292 -12.630 1.00 75.88 297 LEU A CA 1
ATOM 2456 C C . LEU A 1 297 ? 25.752 -12.449 -12.368 1.00 75.88 297 LEU A C 1
ATOM 2458 O O . LEU A 1 297 ? 26.579 -12.285 -13.260 1.00 75.88 297 LEU A O 1
ATOM 2462 N N . LEU A 1 298 ? 25.932 -11.978 -11.131 1.00 68.44 298 LEU A N 1
ATOM 2463 C CA . LEU A 1 298 ? 27.132 -11.254 -10.712 1.00 68.44 298 LEU A CA 1
ATOM 2464 C C . LEU A 1 298 ? 28.392 -12.121 -10.800 1.00 68.44 298 LEU A C 1
ATOM 2466 O O . LEU A 1 298 ? 29.411 -11.645 -11.290 1.00 68.44 298 LEU A O 1
ATOM 2470 N N . THR A 1 299 ? 28.328 -13.391 -10.392 1.00 77.25 299 THR A N 1
ATOM 2471 C CA . THR A 1 299 ? 29.465 -14.317 -10.521 1.00 77.25 299 THR A CA 1
ATOM 2472 C C . THR A 1 299 ? 29.811 -14.577 -11.991 1.00 77.25 299 THR A C 1
ATOM 2474 O O . THR A 1 299 ? 30.974 -14.502 -12.367 1.00 77.25 299 THR A O 1
ATOM 2477 N N . GLN A 1 300 ? 28.809 -14.767 -12.856 1.00 71.31 300 GLN A N 1
ATOM 2478 C CA . GLN A 1 300 ? 29.016 -14.945 -14.301 1.00 71.31 300 GLN A CA 1
ATOM 2479 C C . GLN A 1 300 ? 29.598 -13.706 -14.994 1.00 71.31 300 GLN A C 1
ATOM 2481 O O . GLN A 1 300 ? 30.298 -13.835 -15.996 1.00 71.31 300 GLN A O 1
ATOM 2486 N N . MET A 1 301 ? 29.319 -12.506 -14.482 1.00 66.31 301 MET A N 1
ATOM 2487 C CA . MET A 1 301 ? 29.908 -11.262 -14.984 1.00 66.31 301 MET A CA 1
ATOM 2488 C C . MET A 1 301 ? 31.340 -11.020 -14.491 1.00 66.31 301 MET A C 1
ATOM 2490 O O . MET A 1 301 ? 32.036 -10.203 -15.078 1.00 66.31 301 MET A O 1
ATOM 2494 N N . GLN A 1 302 ? 31.770 -11.683 -13.416 1.00 66.06 302 GLN A N 1
ATOM 2495 C CA . GLN A 1 302 ? 33.142 -11.606 -12.898 1.00 66.06 302 GLN A CA 1
ATOM 2496 C C . GLN A 1 302 ? 34.072 -12.651 -13.532 1.00 66.06 302 GLN A C 1
ATOM 2498 O O . GLN A 1 302 ? 35.290 -12.496 -13.480 1.00 66.06 302 GLN A O 1
ATOM 2503 N N . GLU A 1 303 ? 33.506 -13.708 -14.118 1.00 62.38 303 GLU A N 1
ATOM 2504 C CA . GLU A 1 303 ? 34.239 -14.776 -14.811 1.00 62.38 303 GLU A CA 1
ATOM 2505 C C . GLU A 1 303 ? 34.412 -14.530 -16.327 1.00 62.38 303 GLU A C 1
ATOM 2507 O O . GLU A 1 303 ? 35.162 -15.267 -16.968 1.00 62.38 303 GLU A O 1
ATOM 2512 N N . ASN A 1 304 ? 33.761 -13.502 -16.891 1.00 46.69 304 ASN A N 1
ATOM 2513 C CA . ASN A 1 304 ? 33.902 -13.055 -18.289 1.00 46.69 304 ASN A CA 1
ATOM 2514 C C . ASN A 1 304 ? 34.628 -11.710 -18.381 1.00 46.69 304 ASN A C 1
ATOM 2516 O O . ASN A 1 304 ? 35.366 -11.521 -19.374 1.00 46.69 304 ASN A O 1
#

Organism: NCBI:txid1481888

Secondary structure (DSSP, 8-state):
-HHHHHHHHHHHHHHHHTTPPPPP-TTS--HHHHHHHHHHHHHHHHHHHHHHHHHHHHHHHHHHHHHHHHHHHHHHHHHHHHHHHHHHHHHHHHHHHHHHHHHHHHHHHHHHHHHHHHHHHHHHHHHHHHHHHHHHHHHHHHHHHHHHHHHHHHHTS----------------------HHHHHHHHHHHHHHHHHHHHHHHHHHHHHHHHHHHHHHHHHHHHHHHHS----PPPPPTTS-HHHHHHHHHHHHHHHHHHHHHHHTS---TTS-TTHHHHHHHHHHHHHHHHHHHHHHHHHHH--

Sequence (304 aa):
MEDRQTKIDYISQVIASIDCPPIGNLENLSQENQEQTIKCLLEIISRFQREQYARQETTNKLFDTQNELKEASREIDRLTDTKYDLENEISRLQNSLTTNNLKFKQERDKLTQEREDLRKENAKLNSRDVQFQHEIKKQEAAYARLQDQLRKAISDREPVKNSIEVVQNIHTNGINLESAKGDREFLYFIQRGYERSMDQAGKLVEVLISNLNDCFKEMSKVIEFKTKERVNWKPIGIEEDAKEIENTAKERINLMKQATEDMEQLKDDDDFPSYTVPQLKQLLSIYKETIEQHQKLLTQMQEN

Foldseek 3Di:
DVVVVVVLVVVQVVLVVVVFQGQADPVDPPPVNVVSNVRRVVVVVVVVVVVVVVVVVVVVVVVVVVVVVVVVVVVVVVVVVVVVVVVVVVVVVVVVVVVVVVVVVVVVVVVVVVVVVVVVVVVVVVVVVVVVVVVVVVVVVVVVVVVVVVVVVVVVDDDDDDDDDDPPDPDPPDPPPPDPVVVVVVVVCVVVVVVVVVVVVLVVLVVVLVVLQVVLVVLQVVLCVQVVDGDDDDRDDSPDDPVRVVVSSVVSVVVSVVSVVVVVPPPDDVPDDPPVVVVVVVVVVVVVVVVVVVVVVVVVVVVD

Radius of gyration: 51.25 Å; chains: 1; bounding box: 126×36×151 Å

InterPro domains:
  IPR021622 Afadin/alpha-actinin-binding [PF11559] (6-152)

pLDDT: mean 79.24, std 16.66, range [36.94, 98.0]